Protein AF-A0A183H0C6-F1 (afdb_monomer)

Organism: NCBI:txid387005

pLDDT: mean 72.95, std 20.34, range [24.48, 97.0]

Nearest PDB structures (foldseek):
  8v07-assembly2_D  TM=7.190E-01  e=4.855E-09  Mus musculus
  8v07-assembly1_B  TM=7.019E-01  e=1.018E-08  Mus musculus
  8v07-assembly2_C  TM=7.102E-01  e=1.567E-08  Mus musculus
  8v07-assembly1_A  TM=6.970E-01  e=7.029E-09  Mus musculus
  8v08-assembly1_B  TM=6.037E-01  e=2.567E-08  Homo sapiens

Solvent-accessible surface area (backbone atoms only — not comparable to full-atom values): 20481 Å² total; per-residue (Å²): 134,84,80,76,84,74,85,56,87,45,76,49,79,48,77,41,77,60,44,65,44,47,45,52,58,66,68,74,50,82,88,48,52,81,85,20,45,69,32,39,53,51,51,51,53,49,50,46,34,23,73,74,66,34,27,38,41,36,69,44,61,54,79,77,55,71,38,43,38,44,37,45,55,61,52,52,40,36,74,68,75,34,33,68,83,72,94,67,88,80,78,70,92,75,50,93,96,63,77,59,68,68,58,56,53,50,54,47,62,71,68,33,64,53,29,42,39,38,36,25,23,36,60,43,76,91,72,89,73,88,72,54,63,53,26,40,34,41,40,38,27,39,39,76,90,51,42,78,61,28,51,55,55,52,54,60,51,53,71,52,36,57,52,62,67,13,47,48,49,66,35,35,39,32,51,66,53,63,88,88,53,52,71,65,59,54,58,66,53,60,57,78,52,26,36,40,32,28,76,37,31,29,37,44,40,68,57,52,49,33,58,66,62,71,70,61,97,64,87,73,57,67,52,75,50,80,37,72,93,46,58,78,94,70,36,56,67,38,51,51,54,45,32,52,52,47,22,59,63,51,64,46,69,72,83,45,83,55,51,70,55,46,67,75,73,43,79,81,65,81,23,85,35,42,36,47,65,68,56,46,46,46,28,45,72,69,66,63,70,44,60,46,44,87,60,82,82,65,73,86,51,45,37,82,75,89,68,93,60,83,75,74,63,75,75,57,62,56,52,57,58,56,55,63,65,60,72,76,66,80,88,78,92,78,92,80,88,80,87,84,80,89,81,134

Mean predicted aligned error: 13.68 Å

InterPro domains:
  IPR050874 Diverse function phospholipase D-related protein [PTHR10185] (92-251)

Structure (mmCIF, N/CA/C/O backbone):
data_AF-A0A183H0C6-F1
#
_entry.id   AF-A0A183H0C6-F1
#
loop_
_atom_site.group_PDB
_atom_site.id
_atom_site.type_symbol
_atom_site.label_atom_id
_atom_site.label_alt_id
_atom_site.label_comp_id
_atom_site.label_asym_id
_atom_site.label_entity_id
_atom_site.label_seq_id
_atom_site.pdbx_PDB_ins_code
_atom_site.Cartn_x
_atom_site.Cartn_y
_atom_site.Cartn_z
_atom_site.occupancy
_atom_site.B_iso_or_equiv
_atom_site.auth_seq_id
_atom_site.auth_comp_id
_atom_site.auth_asym_id
_atom_site.auth_atom_id
_atom_site.pdbx_PDB_model_num
ATOM 1 N N . MET A 1 1 ? -0.834 -15.248 -42.020 1.00 31.27 1 MET A N 1
ATOM 2 C CA . MET A 1 1 ? -0.118 -16.275 -41.239 1.00 31.27 1 MET A CA 1
ATOM 3 C C . MET A 1 1 ? -1.129 -16.959 -40.345 1.00 31.27 1 MET A C 1
ATOM 5 O O . MET A 1 1 ? -1.693 -16.312 -39.472 1.00 31.27 1 MET A O 1
ATOM 9 N N . GLU A 1 2 ? -1.433 -18.217 -40.646 1.00 26.39 2 GLU A N 1
ATOM 10 C CA . GLU A 1 2 ? -2.278 -19.072 -39.815 1.00 26.39 2 GLU A CA 1
ATOM 11 C C . GLU A 1 2 ? -1.562 -19.351 -38.491 1.00 26.39 2 GLU A C 1
ATOM 13 O O . GLU A 1 2 ? -0.427 -19.825 -38.475 1.00 26.39 2 GLU A O 1
ATOM 18 N N . PHE A 1 3 ? -2.211 -19.031 -37.373 1.00 34.78 3 PHE A N 1
ATOM 19 C CA . PHE A 1 3 ? -1.720 -19.406 -36.053 1.00 34.78 3 PHE A CA 1
ATOM 20 C C . PHE A 1 3 ? -1.917 -20.913 -35.882 1.00 34.78 3 PHE A C 1
ATOM 22 O O . PHE A 1 3 ? -3.020 -21.373 -35.589 1.00 34.78 3 PHE A O 1
ATOM 29 N N . THR A 1 4 ? -0.851 -21.692 -36.055 1.00 37.78 4 THR A N 1
ATOM 30 C CA . THR A 1 4 ? -0.833 -23.098 -35.644 1.00 37.78 4 THR A CA 1
ATOM 31 C C . THR A 1 4 ? -1.183 -23.177 -34.159 1.00 37.78 4 THR A C 1
ATOM 33 O O . THR A 1 4 ? -0.472 -22.617 -33.319 1.00 37.78 4 THR A O 1
ATOM 36 N N . ASN A 1 5 ? -2.281 -23.862 -33.832 1.00 44.00 5 ASN A N 1
ATOM 37 C CA . ASN A 1 5 ? -2.682 -24.179 -32.463 1.00 44.00 5 ASN A CA 1
ATOM 38 C C . ASN A 1 5 ? -1.620 -25.092 -31.821 1.00 44.00 5 ASN A C 1
ATOM 40 O O . ASN A 1 5 ? -1.756 -26.312 -31.810 1.00 44.00 5 ASN A O 1
ATOM 44 N N . LYS A 1 6 ? -0.540 -24.508 -31.285 1.00 56.44 6 LYS A N 1
ATOM 45 C CA . LYS A 1 6 ? 0.332 -25.197 -30.326 1.00 56.44 6 LYS A CA 1
ATOM 46 C C . LYS A 1 6 ? -0.533 -25.546 -29.109 1.00 56.44 6 LYS A C 1
ATOM 48 O O . LYS A 1 6 ? -1.160 -24.666 -28.515 1.00 56.44 6 LYS A O 1
ATOM 53 N N . GLU A 1 7 ? -0.589 -26.826 -28.756 1.00 53.50 7 GLU A N 1
ATOM 54 C CA . GLU A 1 7 ? -1.235 -27.308 -27.534 1.00 53.50 7 GLU A CA 1
ATOM 55 C C . GLU A 1 7 ? -0.428 -26.816 -26.320 1.00 53.50 7 GLU A C 1
ATOM 57 O O . GLU A 1 7 ? 0.663 -27.310 -26.031 1.00 53.50 7 GLU A O 1
ATOM 62 N N . PHE A 1 8 ? -0.940 -25.796 -25.631 1.00 62.16 8 PHE A N 1
ATOM 63 C CA . PHE A 1 8 ? -0.409 -25.360 -24.339 1.00 62.16 8 PHE A CA 1
ATOM 64 C C . PHE A 1 8 ? -1.195 -26.079 -23.244 1.00 62.16 8 PHE A C 1
ATOM 66 O O . PHE A 1 8 ? -2.422 -25.973 -23.212 1.00 62.16 8 PHE A O 1
ATOM 73 N N . LYS A 1 9 ? -0.502 -26.796 -22.354 1.00 64.94 9 LYS A N 1
ATOM 74 C CA . LYS A 1 9 ? -1.145 -27.561 -21.270 1.00 64.94 9 LYS A CA 1
ATOM 75 C C . LYS A 1 9 ? -1.597 -26.673 -20.110 1.00 64.94 9 LYS A C 1
ATOM 77 O O . LYS A 1 9 ? -2.585 -26.974 -19.453 1.00 64.94 9 LYS A O 1
ATOM 82 N N . GLU A 1 10 ? -0.899 -25.563 -19.884 1.00 83.25 10 GLU A N 1
ATOM 83 C CA . GLU A 1 10 ? -1.095 -24.675 -18.735 1.00 83.25 10 GLU A CA 1
ATOM 84 C C . GLU A 1 10 ? -0.980 -23.202 -19.156 1.00 83.25 10 GLU A C 1
ATOM 86 O O . GLU A 1 10 ? -0.439 -22.886 -20.221 1.00 83.25 10 GLU A O 1
ATOM 91 N N . ARG A 1 11 ? -1.509 -22.279 -18.340 1.00 84.81 11 ARG A N 1
ATOM 92 C CA . ARG A 1 11 ? -1.495 -20.836 -18.630 1.00 84.81 11 ARG A CA 1
ATOM 93 C C . ARG A 1 11 ? -1.253 -19.999 -17.379 1.00 84.81 11 ARG A C 1
ATOM 95 O O . ARG A 1 11 ? -1.940 -20.189 -16.381 1.00 84.81 11 ARG A O 1
ATOM 102 N N . ILE A 1 12 ? -0.400 -18.985 -17.505 1.00 84.25 12 ILE A N 1
ATOM 103 C CA . ILE A 1 12 ? -0.196 -17.924 -16.512 1.00 84.25 12 ILE A CA 1
ATOM 104 C C . ILE A 1 12 ? -0.641 -16.590 -17.126 1.00 84.25 12 ILE A C 1
ATOM 106 O O . ILE A 1 12 ? -0.296 -16.287 -18.268 1.00 84.25 12 ILE A O 1
ATOM 110 N N . ASN A 1 13 ? -1.431 -15.800 -16.391 1.00 82.31 13 ASN A N 1
ATOM 111 C CA . ASN A 1 13 ? -1.828 -14.454 -16.811 1.00 82.31 13 ASN A CA 1
ATOM 112 C C . ASN A 1 13 ? -1.313 -13.425 -15.802 1.00 82.31 13 ASN A C 1
ATOM 114 O O . ASN A 1 13 ? -1.572 -13.560 -14.609 1.00 82.31 13 ASN A O 1
ATOM 118 N N . PHE A 1 14 ? -0.661 -12.386 -16.302 1.00 79.94 14 PHE A N 1
ATOM 119 C CA . PHE A 1 14 ? -0.198 -11.230 -15.553 1.00 79.94 14 PHE A CA 1
ATOM 120 C C . PHE A 1 14 ? -1.020 -10.005 -15.933 1.00 79.94 14 PHE A C 1
ATOM 122 O O . PHE A 1 14 ? -1.326 -9.783 -17.107 1.00 79.94 14 PHE A O 1
ATOM 129 N N . ALA A 1 15 ? -1.341 -9.198 -14.931 1.00 76.56 15 ALA A N 1
ATOM 130 C CA . ALA A 1 15 ? -1.812 -7.837 -15.105 1.00 76.56 15 ALA A CA 1
ATOM 131 C C . ALA A 1 15 ? -0.926 -6.953 -14.232 1.00 76.56 15 ALA A C 1
ATOM 133 O O . ALA A 1 15 ? -0.883 -7.140 -13.017 1.00 76.56 15 ALA A O 1
ATOM 134 N N . ALA A 1 16 ? -0.194 -6.039 -14.853 1.00 76.44 16 ALA A N 1
ATOM 135 C CA . ALA A 1 16 ? 0.728 -5.149 -14.169 1.00 76.44 16 ALA A CA 1
ATOM 136 C C . ALA A 1 16 ? 0.550 -3.725 -14.695 1.00 76.44 16 ALA A C 1
ATOM 138 O O . ALA A 1 16 ? 0.165 -3.524 -15.842 1.00 76.44 16 ALA A O 1
ATOM 139 N N . TYR A 1 17 ? 0.834 -2.723 -13.861 1.00 73.12 17 TYR A N 1
ATOM 140 C CA . TYR A 1 17 ? 0.930 -1.344 -14.348 1.00 73.12 17 TYR A CA 1
ATOM 141 C C . TYR A 1 17 ? 2.072 -1.228 -15.370 1.00 73.12 17 TYR A C 1
ATOM 143 O O . TYR A 1 17 ? 1.898 -0.610 -16.415 1.00 73.12 17 TYR A O 1
ATOM 151 N N . LYS A 1 18 ? 3.199 -1.885 -15.074 1.00 78.12 18 LYS A N 1
ATOM 152 C CA . LYS A 1 18 ? 4.377 -2.056 -15.927 1.00 78.12 18 LYS A CA 1
ATOM 153 C C . LYS A 1 18 ? 5.192 -3.269 -15.474 1.00 78.12 18 LYS A C 1
ATOM 155 O O . LYS A 1 18 ? 5.081 -3.646 -14.303 1.00 78.12 18 LYS A O 1
ATOM 160 N N . THR A 1 19 ? 6.038 -3.830 -16.336 1.00 79.75 19 THR A N 1
ATOM 161 C CA . THR A 1 19 ? 7.073 -4.801 -15.932 1.00 79.75 19 THR A CA 1
ATOM 162 C C . THR A 1 19 ? 8.477 -4.357 -16.328 1.00 79.75 19 THR A C 1
ATOM 164 O O . THR A 1 19 ? 8.686 -3.792 -17.398 1.00 79.75 19 THR A O 1
ATOM 167 N N . SER A 1 20 ? 9.418 -4.573 -15.405 1.00 78.44 20 SER A N 1
ATOM 168 C CA . SER A 1 20 ? 10.859 -4.393 -15.601 1.00 78.44 20 SER A CA 1
ATOM 169 C C . SER A 1 20 ? 11.630 -5.251 -14.588 1.00 78.44 20 SER A C 1
ATOM 171 O O . SER A 1 20 ? 12.244 -4.761 -13.641 1.00 78.44 20 SER A O 1
ATOM 173 N N . LEU A 1 21 ? 11.543 -6.562 -14.761 1.00 81.38 21 LEU A N 1
ATOM 174 C CA . LEU A 1 21 ? 12.213 -7.595 -13.982 1.00 81.38 21 LEU A CA 1
ATOM 175 C C . LEU A 1 21 ? 13.736 -7.559 -14.144 1.00 81.38 21 LEU A C 1
ATOM 177 O O . LEU A 1 21 ? 14.458 -7.945 -13.228 1.00 81.38 21 LEU A O 1
ATOM 181 N N . ARG A 1 22 ? 14.235 -7.104 -15.296 1.00 77.75 22 ARG A N 1
ATOM 182 C CA . ARG A 1 22 ? 15.670 -7.063 -15.590 1.00 77.75 22 ARG A CA 1
ATOM 183 C C . ARG A 1 22 ? 16.204 -5.640 -15.489 1.00 77.75 22 ARG A C 1
ATOM 185 O O . ARG A 1 22 ? 15.664 -4.723 -16.101 1.00 77.75 22 ARG A O 1
ATOM 192 N N . GLY A 1 23 ? 17.286 -5.463 -14.729 1.00 68.56 23 GLY A N 1
ATOM 193 C CA . GLY A 1 23 ? 17.903 -4.151 -14.514 1.00 68.56 23 GLY A CA 1
ATOM 194 C C . GLY A 1 23 ? 18.521 -3.554 -15.780 1.00 68.56 23 GLY A C 1
ATOM 195 O O . GLY A 1 23 ? 18.596 -2.335 -15.897 1.00 68.56 23 GLY A O 1
ATOM 196 N N . GLU A 1 24 ? 18.902 -4.387 -16.753 1.00 72.56 24 GLU A N 1
ATOM 197 C CA . GLU A 1 24 ? 19.544 -3.953 -18.002 1.00 72.56 24 GLU A CA 1
ATOM 198 C C . GLU A 1 24 ? 18.685 -2.962 -18.808 1.00 72.56 24 GLU A C 1
ATOM 200 O O . GLU A 1 24 ? 19.208 -2.001 -19.369 1.00 72.56 24 GLU A O 1
ATOM 205 N N . HIS A 1 25 ? 17.358 -3.130 -18.805 1.00 70.62 25 HIS A N 1
ATOM 206 C CA . HIS A 1 25 ? 16.442 -2.279 -19.573 1.00 70.62 25 HIS A CA 1
ATOM 207 C C . HIS A 1 25 ? 16.260 -0.883 -18.970 1.00 70.62 25 HIS A C 1
ATOM 209 O O . HIS A 1 25 ? 15.887 0.057 -19.671 1.00 70.62 25 HIS A O 1
ATOM 215 N N . VAL A 1 26 ? 16.508 -0.763 -17.666 1.00 67.75 26 VAL A N 1
ATOM 216 C CA . VAL A 1 26 ? 16.259 0.447 -16.879 1.00 67.75 26 VAL A CA 1
ATOM 217 C C . VAL A 1 26 ? 17.558 1.191 -16.565 1.00 67.75 26 VAL A C 1
ATOM 219 O O . VAL A 1 26 ? 17.564 2.419 -16.544 1.00 67.75 26 VAL A O 1
ATOM 222 N N . LEU A 1 27 ? 18.664 0.467 -16.368 1.00 68.12 27 LEU A N 1
ATOM 223 C CA . LEU A 1 27 ? 19.948 1.013 -15.913 1.00 68.12 27 LEU A CA 1
ATOM 224 C C . LEU A 1 27 ? 21.013 1.091 -17.015 1.00 68.12 27 LEU A C 1
ATOM 226 O O . LEU A 1 27 ? 21.975 1.835 -16.863 1.00 68.12 27 LEU A O 1
ATOM 230 N N . GLY A 1 28 ? 20.846 0.368 -18.128 1.00 60.66 28 GLY A N 1
ATOM 231 C CA . GLY A 1 28 ? 21.711 0.491 -19.306 1.00 60.66 28 GLY A CA 1
ATOM 232 C C . GLY A 1 28 ? 23.151 -0.022 -19.157 1.00 60.66 28 GLY A C 1
ATOM 233 O O . GLY A 1 28 ? 23.960 0.289 -20.026 1.00 60.66 28 GLY A O 1
ATOM 234 N N . ASP A 1 29 ? 23.478 -0.787 -18.108 1.00 57.03 29 ASP A N 1
ATOM 235 C CA . ASP A 1 29 ? 24.819 -1.355 -17.892 1.00 57.03 29 ASP A CA 1
ATOM 236 C C . ASP A 1 29 ? 24.782 -2.759 -17.240 1.00 57.03 29 ASP A C 1
ATOM 238 O O . ASP A 1 29 ? 23.927 -3.062 -16.400 1.00 57.03 29 ASP A O 1
ATOM 242 N N . ASP A 1 30 ? 25.748 -3.602 -17.620 1.00 49.53 30 ASP A N 1
ATOM 243 C CA . ASP A 1 30 ? 25.972 -4.991 -17.191 1.00 49.53 30 ASP A CA 1
ATOM 244 C C . ASP A 1 30 ? 26.507 -5.096 -15.745 1.00 49.53 30 ASP A C 1
ATOM 246 O O . ASP A 1 30 ? 26.380 -6.145 -15.106 1.00 49.53 30 ASP A O 1
ATOM 250 N N . TYR A 1 31 ? 27.064 -4.013 -15.182 1.00 46.81 31 TYR A N 1
ATOM 251 C CA . TYR A 1 31 ? 27.637 -3.997 -13.823 1.00 46.81 31 TYR A CA 1
ATOM 252 C C . TYR A 1 31 ? 26.589 -4.207 -12.707 1.00 46.81 31 TYR A C 1
ATOM 254 O O . TYR A 1 31 ? 26.924 -4.543 -11.571 1.00 46.81 31 TYR A O 1
ATOM 262 N N . CYS A 1 32 ? 25.298 -4.043 -13.019 1.00 52.38 32 CYS A N 1
ATOM 263 C CA . CYS A 1 32 ? 24.208 -3.982 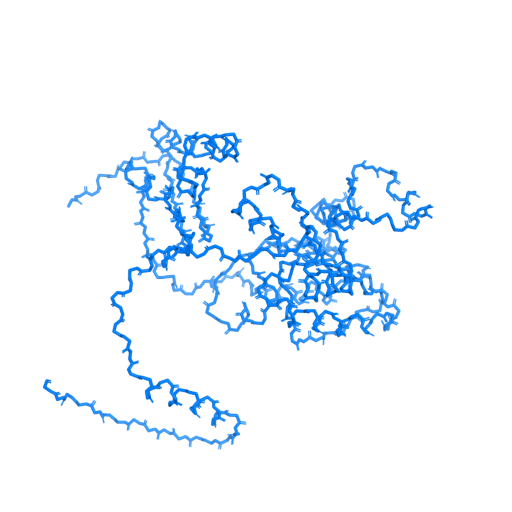-12.040 1.00 52.38 32 CYS A CA 1
ATOM 264 C C . CYS A 1 32 ? 23.413 -5.290 -11.859 1.00 52.38 32 CYS A C 1
ATOM 266 O O . CYS A 1 32 ? 22.352 -5.275 -11.223 1.00 52.38 32 CYS A O 1
ATOM 268 N N . ARG A 1 33 ? 23.913 -6.437 -12.351 1.00 53.47 33 ARG A N 1
ATOM 269 C CA . ARG A 1 33 ? 23.253 -7.750 -12.163 1.00 53.47 33 ARG A CA 1
ATOM 270 C C . ARG A 1 33 ? 22.923 -8.052 -10.696 1.00 53.47 33 ARG A C 1
ATOM 272 O O . ARG A 1 33 ? 21.903 -8.676 -10.431 1.00 53.47 33 ARG A O 1
ATOM 279 N N . MET A 1 34 ? 23.707 -7.541 -9.742 1.00 60.31 34 MET A N 1
ATOM 280 C CA . MET A 1 34 ? 23.479 -7.778 -8.310 1.00 60.31 34 MET A CA 1
ATOM 281 C C . MET A 1 34 ? 22.136 -7.224 -7.796 1.00 60.31 34 MET A C 1
ATOM 283 O O . MET A 1 34 ? 21.495 -7.863 -6.969 1.00 60.31 34 MET A O 1
ATOM 287 N N . TYR A 1 35 ? 21.669 -6.077 -8.307 1.00 65.12 35 TYR A N 1
ATOM 288 C CA . TYR A 1 35 ? 20.430 -5.434 -7.832 1.00 65.12 35 TYR A CA 1
ATOM 289 C C . TYR A 1 35 ? 19.157 -5.985 -8.481 1.00 65.12 35 TYR A C 1
ATOM 291 O O . TYR A 1 35 ? 18.059 -5.755 -7.982 1.00 65.12 35 TYR A O 1
ATOM 299 N N . SER A 1 36 ? 19.294 -6.718 -9.588 1.00 72.69 36 SER A N 1
ATOM 300 C CA . SER A 1 36 ? 18.171 -7.307 -10.326 1.00 72.69 36 SER A CA 1
ATOM 301 C C . SER A 1 36 ? 18.250 -8.831 -10.420 1.00 72.69 36 SER A C 1
ATOM 303 O O . SER A 1 36 ? 17.523 -9.428 -11.208 1.00 72.69 36 SER A O 1
ATOM 305 N N . ASP A 1 37 ? 19.087 -9.482 -9.606 1.00 79.31 37 ASP A N 1
ATOM 306 C CA . ASP A 1 37 ? 19.290 -10.937 -9.631 1.00 79.31 37 ASP A CA 1
ATOM 307 C C . ASP A 1 37 ? 17.975 -11.702 -9.407 1.00 79.31 37 ASP A C 1
ATOM 309 O O . ASP A 1 37 ? 17.614 -12.583 -10.185 1.00 79.31 37 ASP A O 1
ATOM 313 N N . TYR A 1 38 ? 17.182 -11.304 -8.406 1.00 83.25 38 TYR A N 1
ATOM 314 C CA . TYR A 1 38 ? 15.870 -11.913 -8.162 1.00 83.25 38 TYR A CA 1
ATOM 315 C C . TYR A 1 38 ? 14.884 -11.680 -9.309 1.00 83.25 38 TYR A C 1
ATOM 317 O O . TYR A 1 38 ? 14.171 -12.603 -9.700 1.00 83.25 38 TYR A O 1
ATOM 325 N N . GLY A 1 39 ? 14.854 -10.471 -9.871 1.00 84.12 39 GLY A N 1
ATOM 326 C CA . GLY A 1 39 ? 14.004 -10.168 -11.021 1.00 84.12 39 GLY A CA 1
ATOM 327 C C . GLY A 1 39 ? 14.416 -10.966 -12.263 1.00 84.12 39 GLY A C 1
ATOM 328 O O . GLY A 1 39 ? 13.563 -11.554 -12.926 1.00 84.12 39 GLY A O 1
ATOM 329 N N . SER A 1 40 ? 15.720 -11.110 -12.502 1.00 83.19 40 SER A N 1
ATOM 330 C CA . SER A 1 40 ? 16.291 -11.921 -13.585 1.00 83.19 40 SER A CA 1
ATOM 331 C C . SER A 1 40 ? 15.943 -13.402 -13.417 1.00 83.19 40 SER A C 1
ATOM 333 O O . SER A 1 40 ? 15.461 -14.027 -14.355 1.00 83.19 40 SER A O 1
ATOM 335 N N . LYS A 1 41 ? 16.045 -13.948 -12.198 1.00 87.56 41 LYS A N 1
ATOM 336 C CA . LYS A 1 41 ? 15.602 -15.318 -11.883 1.00 87.56 41 LYS A CA 1
ATOM 337 C C . LYS A 1 41 ? 14.117 -15.536 -12.173 1.00 87.56 41 LYS A C 1
ATOM 339 O O . LYS A 1 41 ? 13.744 -16.588 -12.690 1.00 87.56 41 LYS A O 1
ATOM 344 N N . ILE A 1 42 ? 13.262 -14.559 -11.856 1.00 88.88 42 ILE A N 1
ATOM 345 C CA . ILE A 1 42 ? 11.828 -14.623 -12.180 1.00 88.88 42 ILE A CA 1
ATOM 346 C C . ILE A 1 42 ? 11.631 -14.608 -13.698 1.00 88.88 42 ILE A C 1
ATOM 348 O O . ILE A 1 42 ? 10.891 -15.441 -14.222 1.00 88.88 42 ILE A O 1
ATOM 352 N N . HIS A 1 43 ? 12.302 -13.695 -14.402 1.00 86.75 43 HIS A N 1
ATOM 353 C CA . HIS A 1 43 ? 12.247 -13.604 -15.859 1.00 86.75 43 HIS A CA 1
ATOM 354 C C . HIS A 1 43 ? 12.650 -14.932 -16.520 1.00 86.75 43 HIS A C 1
ATOM 356 O O . HIS A 1 43 ? 11.903 -15.467 -17.340 1.00 86.75 43 HIS A O 1
ATOM 362 N N . ASP A 1 44 ? 13.779 -15.510 -16.116 1.00 87.12 44 ASP A N 1
ATOM 363 C CA . ASP A 1 44 ? 14.306 -16.745 -16.697 1.00 87.12 44 ASP A CA 1
ATOM 364 C C . ASP A 1 44 ? 13.408 -17.944 -16.390 1.00 87.12 44 ASP A C 1
ATOM 366 O O . ASP A 1 44 ? 13.155 -18.776 -17.262 1.00 87.12 44 ASP A O 1
ATOM 370 N N . ALA A 1 45 ? 12.831 -18.006 -15.187 1.00 89.88 45 ALA A N 1
ATOM 371 C CA . ALA A 1 45 ? 11.861 -19.036 -14.830 1.00 89.88 45 ALA A CA 1
ATOM 372 C C . ALA A 1 45 ? 10.581 -18.963 -15.683 1.00 89.88 45 ALA A C 1
ATOM 374 O O . ALA A 1 45 ? 10.001 -20.006 -16.017 1.00 89.88 45 ALA A O 1
ATOM 375 N N . LEU A 1 46 ? 10.138 -17.751 -16.040 1.00 88.44 46 LEU A N 1
ATOM 376 C CA . LEU A 1 46 ? 9.014 -17.528 -16.951 1.00 88.44 46 LEU A CA 1
ATOM 377 C C . LEU A 1 46 ? 9.379 -17.920 -18.382 1.00 88.44 46 LEU A C 1
ATOM 379 O O . LEU A 1 46 ? 8.617 -18.642 -19.026 1.00 88.44 46 LEU A O 1
ATOM 383 N N . LEU A 1 47 ? 10.563 -17.538 -18.855 1.00 86.12 47 LEU A N 1
ATOM 384 C CA . LEU A 1 47 ? 11.046 -17.930 -20.174 1.00 86.12 47 LEU A CA 1
ATOM 385 C C . LEU A 1 47 ? 11.136 -19.461 -20.303 1.00 86.12 47 LEU A C 1
ATOM 387 O O . LEU A 1 47 ? 10.611 -20.040 -21.255 1.00 86.12 47 LEU A O 1
ATOM 391 N N . ASP A 1 48 ? 11.694 -20.134 -19.297 1.00 88.56 48 ASP A N 1
ATOM 392 C CA . ASP A 1 48 ? 11.761 -21.594 -19.220 1.00 88.56 48 ASP A CA 1
ATOM 393 C C . ASP A 1 48 ? 10.369 -22.241 -19.143 1.00 88.56 48 ASP A C 1
ATOM 395 O O . ASP A 1 48 ? 10.136 -23.306 -19.725 1.00 88.56 48 ASP A O 1
ATOM 399 N N . ALA A 1 49 ? 9.411 -21.611 -18.454 1.00 88.06 49 ALA A N 1
ATOM 400 C CA . ALA A 1 49 ? 8.020 -22.065 -18.451 1.00 88.06 49 ALA A CA 1
ATOM 401 C C . ALA A 1 49 ? 7.408 -22.031 -19.860 1.00 88.06 49 ALA A C 1
ATOM 403 O O . ALA A 1 49 ? 6.783 -23.008 -20.283 1.00 88.06 49 ALA A O 1
ATOM 404 N N . GLY A 1 50 ? 7.615 -20.932 -20.588 1.00 83.56 50 GLY A N 1
ATOM 405 C CA . GLY A 1 50 ? 7.119 -20.753 -21.950 1.00 83.56 50 GLY A CA 1
ATOM 406 C C . GLY A 1 50 ? 7.752 -21.730 -22.937 1.00 83.56 50 GLY A C 1
ATOM 407 O O . GLY A 1 50 ? 7.046 -22.498 -23.594 1.00 83.56 50 GLY A O 1
ATOM 408 N N . LEU A 1 51 ? 9.085 -21.747 -22.990 1.00 84.25 51 LEU A N 1
ATOM 409 C CA . LEU A 1 51 ? 9.850 -22.472 -24.004 1.00 84.25 51 LEU A CA 1
ATOM 410 C C . LEU A 1 51 ? 9.937 -23.978 -23.736 1.00 84.25 51 LEU A C 1
ATOM 412 O O . LEU A 1 51 ? 9.736 -24.777 -24.651 1.00 84.25 51 LEU A O 1
ATOM 416 N N . LYS A 1 52 ? 10.226 -24.387 -22.492 1.00 87.56 52 LYS A N 1
ATOM 417 C CA . LYS A 1 52 ? 10.482 -25.802 -22.158 1.00 87.56 52 LYS A CA 1
ATOM 418 C C . LYS A 1 52 ? 9.214 -26.520 -21.712 1.00 87.56 52 LYS A C 1
ATOM 420 O O . LYS A 1 52 ? 8.954 -27.644 -22.135 1.00 87.56 52 LYS A O 1
ATOM 425 N N . ARG A 1 53 ? 8.410 -25.871 -20.864 1.00 85.75 53 ARG A N 1
ATOM 426 C CA . ARG A 1 53 ? 7.205 -26.477 -20.263 1.00 85.75 53 ARG A CA 1
ATOM 427 C C . ARG A 1 53 ? 5.926 -26.234 -21.065 1.00 85.75 53 ARG A C 1
ATOM 429 O O . ARG A 1 53 ? 4.890 -26.796 -20.720 1.00 85.75 53 ARG A O 1
ATOM 436 N N . LYS A 1 54 ? 5.991 -25.453 -22.153 1.00 84.25 54 LYS A N 1
ATOM 437 C CA . LYS A 1 54 ? 4.838 -25.100 -23.001 1.00 84.25 54 LYS A CA 1
ATOM 438 C C . LYS A 1 54 ? 3.695 -24.480 -22.185 1.00 84.25 54 LYS A C 1
ATOM 440 O O . LYS A 1 54 ? 2.519 -24.783 -22.408 1.00 84.25 54 LYS A O 1
ATOM 445 N N . VAL A 1 55 ? 4.041 -23.621 -21.227 1.00 85.75 55 VAL A N 1
ATOM 446 C CA . VAL A 1 55 ? 3.082 -22.814 -20.466 1.00 85.75 55 VAL A CA 1
ATOM 447 C C . VAL A 1 55 ? 2.776 -21.554 -21.265 1.00 85.75 55 VAL A C 1
ATOM 449 O O . VAL A 1 55 ? 3.676 -20.816 -21.651 1.00 85.75 55 VAL A O 1
ATOM 452 N N . ARG A 1 56 ? 1.498 -21.272 -21.516 1.00 82.62 56 ARG A N 1
ATOM 453 C CA . ARG A 1 56 ? 1.100 -20.035 -22.190 1.00 82.62 56 ARG A CA 1
ATOM 454 C C . ARG A 1 56 ? 1.203 -18.872 -21.213 1.00 82.62 56 ARG A C 1
ATOM 456 O O . ARG A 1 56 ? 0.427 -18.817 -20.259 1.00 82.62 56 ARG A O 1
ATOM 463 N N . ILE A 1 57 ? 2.079 -17.915 -21.480 1.00 82.31 57 ILE A N 1
ATOM 464 C CA . ILE A 1 57 ? 2.168 -16.689 -20.684 1.00 82.31 57 ILE A CA 1
ATOM 465 C C . ILE A 1 57 ? 1.352 -15.603 -21.386 1.00 82.31 57 ILE A C 1
ATOM 467 O O . ILE A 1 57 ? 1.339 -15.505 -22.612 1.00 82.31 57 ILE A O 1
ATOM 471 N N . ARG A 1 58 ? 0.588 -14.822 -20.622 1.00 80.50 58 ARG A N 1
ATOM 472 C CA . ARG A 1 58 ? -0.134 -13.642 -21.111 1.00 80.50 58 ARG A CA 1
ATOM 473 C C . ARG A 1 58 ? 0.117 -12.490 -20.167 1.00 80.50 58 ARG A 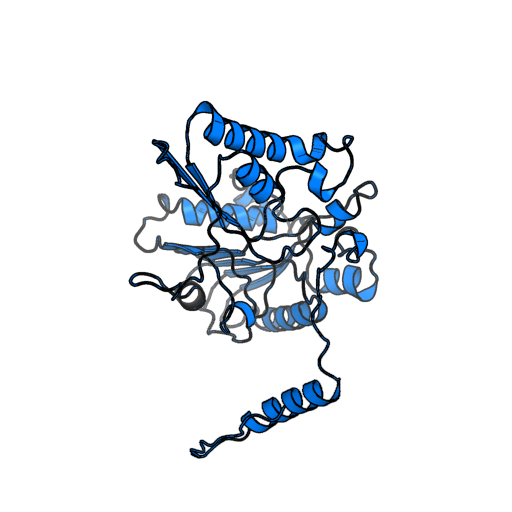C 1
ATOM 475 O O . ARG A 1 58 ? -0.017 -12.671 -18.964 1.00 80.50 58 ARG A O 1
ATOM 482 N N . MET A 1 59 ? 0.426 -11.322 -20.706 1.00 81.12 59 MET A N 1
ATOM 483 C CA . MET A 1 59 ? 0.678 -10.120 -19.919 1.00 81.12 59 MET A CA 1
ATOM 484 C C . MET A 1 59 ? -0.223 -9.000 -20.428 1.00 81.12 59 MET A C 1
ATOM 486 O O . MET A 1 59 ? -0.437 -8.865 -21.634 1.00 81.12 59 MET A O 1
ATOM 490 N N . ILE A 1 60 ? -0.805 -8.255 -19.495 1.00 79.06 60 ILE A N 1
ATOM 491 C CA . ILE A 1 60 ? -1.560 -7.032 -19.747 1.00 79.06 60 ILE A CA 1
ATOM 492 C C . ILE A 1 60 ? -0.853 -5.927 -18.977 1.00 79.06 60 ILE A C 1
ATOM 494 O O . ILE A 1 60 ? -0.707 -6.022 -17.758 1.00 79.06 60 ILE A O 1
ATOM 498 N N . GLU A 1 61 ? -0.426 -4.905 -19.706 1.00 80.62 61 GLU A N 1
ATOM 499 C CA . GLU A 1 61 ? 0.377 -3.798 -19.196 1.00 80.62 61 GLU A CA 1
ATOM 500 C C . GLU A 1 61 ? -0.157 -2.474 -19.737 1.00 80.62 61 GLU A C 1
ATOM 502 O O . GLU A 1 61 ? -0.851 -2.454 -20.763 1.00 80.62 61 GLU A O 1
ATOM 507 N N . ASN A 1 62 ? 0.145 -1.365 -19.058 1.00 75.94 62 ASN A N 1
ATOM 508 C CA . ASN A 1 62 ? -0.267 -0.060 -19.557 1.00 75.94 62 ASN A CA 1
ATOM 509 C C . ASN A 1 62 ? 0.509 0.326 -20.814 1.00 75.94 62 ASN A C 1
ATOM 511 O O . ASN A 1 62 ? 1.717 0.126 -20.913 1.00 75.94 62 ASN A O 1
ATOM 515 N N . TYR A 1 63 ? -0.205 0.936 -21.757 1.00 71.94 63 TYR A N 1
ATOM 516 C CA . TYR A 1 63 ? 0.366 1.505 -22.968 1.00 71.94 63 TYR A CA 1
ATOM 517 C C . TYR A 1 63 ? -0.204 2.915 -23.202 1.00 71.94 63 TYR A C 1
ATOM 519 O O . TYR A 1 63 ? -1.423 3.085 -23.096 1.00 71.94 63 TYR A O 1
ATOM 527 N N . PRO A 1 64 ? 0.627 3.911 -23.559 1.00 75.38 64 PRO A N 1
ATOM 528 C CA . PRO A 1 64 ? 2.082 3.820 -23.738 1.00 75.38 64 PRO A CA 1
ATOM 529 C C . PRO A 1 64 ? 2.845 3.596 -22.412 1.00 75.38 64 PRO A C 1
ATOM 531 O O . PRO A 1 64 ? 2.297 3.896 -21.349 1.00 75.38 64 PRO A O 1
ATOM 534 N N . PRO A 1 65 ? 4.083 3.059 -22.461 1.00 75.06 65 PRO A N 1
ATOM 535 C CA . PRO A 1 65 ? 4.962 2.982 -21.292 1.00 75.06 65 PRO A CA 1
ATOM 536 C C . PRO A 1 65 ? 5.232 4.376 -20.711 1.00 75.06 65 PRO A C 1
ATOM 538 O O . PRO A 1 65 ? 5.239 5.370 -21.444 1.00 75.06 65 PRO A O 1
ATOM 541 N N . LYS A 1 66 ? 5.449 4.454 -19.394 1.00 76.25 66 LYS A N 1
ATOM 542 C CA . LYS A 1 66 ? 5.666 5.725 -18.689 1.00 76.25 66 LYS A CA 1
ATOM 543 C C . LYS A 1 66 ? 7.148 6.088 -18.642 1.00 76.25 66 LYS A C 1
ATOM 545 O O . LYS A 1 66 ? 7.516 7.214 -18.974 1.00 76.25 66 LYS A O 1
ATOM 550 N N . ASP A 1 67 ? 7.980 5.141 -18.230 1.00 77.88 67 ASP A N 1
ATOM 551 C CA . ASP A 1 67 ? 9.429 5.284 -18.119 1.00 77.88 67 ASP A CA 1
ATOM 552 C C . ASP A 1 67 ? 10.146 4.449 -19.195 1.00 77.88 67 ASP A C 1
ATOM 554 O O . ASP A 1 67 ? 9.584 3.516 -19.780 1.00 77.88 67 ASP A O 1
ATOM 558 N N . LYS A 1 68 ? 11.400 4.801 -19.490 1.00 78.06 68 LYS A N 1
ATOM 559 C CA . LYS A 1 68 ? 12.248 4.022 -20.397 1.00 78.06 68 LYS A CA 1
ATOM 560 C C . LYS A 1 68 ? 12.465 2.617 -19.817 1.00 78.06 68 LYS A C 1
ATOM 562 O O . LYS A 1 68 ? 12.816 2.481 -18.650 1.00 78.06 68 LYS A O 1
ATOM 567 N N . GLY A 1 69 ? 12.275 1.589 -20.645 1.00 77.06 69 GLY A N 1
ATOM 568 C CA . GLY A 1 69 ? 12.412 0.183 -20.244 1.00 77.06 69 GLY A CA 1
ATOM 569 C C . GLY A 1 69 ? 11.132 -0.448 -19.685 1.00 77.06 69 GLY A C 1
ATOM 570 O O . GLY A 1 69 ? 11.082 -1.669 -19.537 1.00 77.06 69 GLY A O 1
ATOM 571 N N . ASP A 1 70 ? 10.078 0.337 -19.433 1.00 83.25 70 ASP A N 1
ATOM 572 C CA . ASP A 1 70 ? 8.773 -0.208 -19.053 1.00 83.25 70 ASP A CA 1
ATOM 573 C C . ASP A 1 70 ? 8.238 -1.149 -20.148 1.00 83.25 70 ASP A C 1
ATOM 575 O O . ASP A 1 70 ? 8.218 -0.806 -21.334 1.00 83.25 70 ASP A O 1
ATOM 579 N N . ASN A 1 71 ? 7.734 -2.310 -19.725 1.00 86.25 71 ASN A N 1
ATOM 580 C CA . ASN A 1 71 ? 7.136 -3.361 -20.557 1.00 86.25 71 ASN A CA 1
ATOM 581 C C . ASN A 1 71 ? 8.124 -4.090 -21.487 1.00 86.25 71 ASN A C 1
ATOM 583 O O . ASN A 1 71 ? 7.699 -4.904 -22.313 1.00 86.25 71 ASN A O 1
ATOM 587 N N . GLU A 1 72 ? 9.434 -3.844 -21.369 1.00 83.88 72 GLU A N 1
ATOM 588 C CA . GLU A 1 72 ? 10.430 -4.496 -22.228 1.00 83.88 72 GLU A CA 1
ATOM 589 C C . GLU A 1 72 ? 10.426 -6.022 -22.025 1.00 83.88 72 GLU A C 1
ATOM 591 O O . GLU A 1 72 ? 10.571 -6.770 -22.988 1.00 83.88 72 GLU A O 1
ATOM 596 N N . ASP A 1 73 ? 10.143 -6.521 -20.815 1.00 81.62 73 ASP A N 1
ATOM 597 C CA . ASP A 1 73 ? 9.992 -7.966 -20.577 1.00 81.62 73 ASP A CA 1
ATOM 598 C C . ASP A 1 73 ? 8.797 -8.554 -21.337 1.00 81.62 73 ASP A C 1
ATOM 600 O O . ASP A 1 73 ? 8.935 -9.578 -22.007 1.00 81.62 73 ASP A O 1
ATOM 604 N N . GLY A 1 74 ? 7.638 -7.887 -21.300 1.00 80.56 74 GLY A N 1
ATOM 605 C CA . GLY A 1 74 ? 6.459 -8.287 -22.072 1.00 80.56 74 GLY A CA 1
ATOM 606 C C . GLY A 1 74 ? 6.744 -8.337 -23.576 1.00 80.56 74 GLY A C 1
ATOM 607 O O . GLY A 1 74 ? 6.340 -9.281 -24.264 1.00 80.56 74 GLY A O 1
ATOM 608 N N . ILE A 1 75 ? 7.511 -7.364 -24.080 1.00 79.69 75 ILE A N 1
ATOM 609 C CA . ILE A 1 75 ? 7.989 -7.318 -25.468 1.00 79.69 75 ILE A CA 1
ATOM 610 C C . ILE A 1 75 ? 8.948 -8.486 -25.760 1.00 79.69 75 ILE A C 1
ATOM 612 O O . ILE A 1 75 ? 8.811 -9.150 -26.791 1.00 79.69 75 ILE A O 1
ATOM 616 N N . ASN A 1 76 ? 9.892 -8.779 -24.865 1.00 78.75 76 ASN A N 1
ATOM 617 C CA . ASN A 1 76 ? 10.870 -9.858 -25.030 1.00 78.75 76 ASN A CA 1
ATOM 618 C C . ASN A 1 76 ? 10.221 -11.247 -25.018 1.00 78.75 76 ASN A C 1
ATOM 620 O O . ASN A 1 76 ? 10.533 -12.094 -25.861 1.00 78.75 76 ASN A O 1
ATOM 624 N N . PHE A 1 77 ? 9.241 -11.473 -24.146 1.00 79.50 77 PHE A N 1
ATOM 625 C CA . PHE A 1 77 ? 8.460 -12.706 -24.160 1.00 79.50 77 PHE A CA 1
ATOM 626 C C . PHE A 1 77 ? 7.601 -12.849 -25.428 1.00 79.50 77 PHE A C 1
ATOM 628 O O . PHE A 1 77 ? 7.416 -13.961 -25.927 1.00 79.50 77 PHE A O 1
ATOM 635 N N . ALA A 1 78 ? 7.086 -11.746 -25.983 1.00 75.50 78 ALA A N 1
ATOM 636 C CA . ALA A 1 78 ? 6.339 -11.776 -27.242 1.00 75.50 78 ALA A CA 1
ATOM 637 C C . ALA A 1 78 ? 7.234 -12.125 -28.444 1.00 75.50 78 ALA A C 1
ATOM 639 O O . ALA A 1 78 ? 6.828 -12.912 -29.300 1.00 75.50 78 ALA A O 1
ATOM 640 N N . LYS A 1 79 ? 8.468 -11.599 -28.486 1.00 73.38 79 LYS A N 1
ATOM 641 C CA . LYS A 1 79 ? 9.459 -11.894 -29.541 1.00 73.38 79 LYS A CA 1
ATOM 642 C C . LYS A 1 79 ? 9.882 -13.369 -29.577 1.00 73.38 79 LYS A C 1
ATOM 644 O O . LYS A 1 79 ? 10.226 -13.872 -30.640 1.00 73.38 79 LYS A O 1
ATOM 649 N N . THR A 1 80 ? 9.834 -14.076 -28.448 1.00 66.69 80 THR A N 1
ATOM 650 C CA . THR A 1 80 ? 10.261 -15.486 -28.323 1.00 66.69 80 THR A CA 1
ATOM 651 C C . THR A 1 80 ? 9.147 -16.509 -28.620 1.00 66.69 80 THR A C 1
ATOM 653 O O . THR A 1 80 ? 9.239 -17.659 -28.197 1.00 66.69 80 THR A O 1
ATOM 656 N N . GLU A 1 81 ? 8.068 -16.108 -29.313 1.00 57.25 81 GLU A N 1
ATOM 657 C CA . GLU A 1 81 ? 6.843 -16.902 -29.577 1.00 57.25 81 GLU A CA 1
ATOM 658 C C . GLU A 1 81 ? 6.144 -17.481 -28.324 1.00 57.25 81 GLU A C 1
ATOM 660 O O . GLU A 1 81 ? 5.219 -18.293 -28.429 1.00 57.25 81 GLU A O 1
ATOM 665 N N . SER A 1 82 ? 6.550 -17.063 -27.123 1.00 51.72 82 SER A N 1
ATOM 666 C CA . SER A 1 82 ? 6.000 -17.554 -25.852 1.00 51.72 82 SER A CA 1
ATOM 667 C C . SER A 1 82 ? 4.759 -16.778 -25.401 1.00 51.72 82 SER A C 1
ATOM 669 O O . SER A 1 82 ? 4.044 -17.220 -24.496 1.00 51.72 82 SER A O 1
ATOM 671 N N . LEU A 1 83 ? 4.471 -15.640 -26.046 1.00 47.19 83 LEU A N 1
ATOM 672 C CA . LEU A 1 83 ? 3.388 -14.736 -25.674 1.00 47.19 83 LEU A CA 1
ATOM 673 C C . LEU A 1 83 ? 2.457 -14.417 -26.848 1.00 47.19 83 LEU A C 1
ATOM 675 O O . LEU A 1 83 ? 2.887 -14.114 -27.956 1.00 47.19 83 LEU A O 1
ATOM 679 N N . SER A 1 84 ? 1.152 -14.404 -26.571 1.00 44.84 84 SER A N 1
ATOM 680 C CA . SER A 1 84 ? 0.151 -13.784 -27.442 1.00 44.84 84 SER A CA 1
ATOM 681 C C . SER A 1 84 ? -0.201 -12.406 -26.881 1.00 44.84 84 SER A C 1
ATOM 683 O O . SER A 1 84 ? -0.928 -12.330 -25.885 1.00 44.84 84 SER A O 1
ATOM 685 N N . THR A 1 85 ? 0.286 -11.330 -27.496 1.00 42.44 85 THR A N 1
ATOM 686 C CA . THR A 1 85 ? -0.076 -9.958 -27.113 1.00 42.44 85 THR A CA 1
ATOM 687 C C . THR A 1 85 ? -1.448 -9.624 -27.691 1.00 42.44 85 THR A C 1
ATOM 689 O O . THR A 1 85 ? -1.647 -9.657 -28.903 1.00 42.44 85 THR A O 1
ATOM 692 N N . ALA A 1 8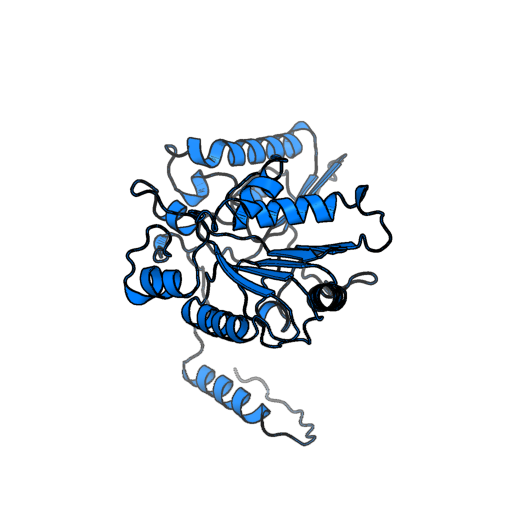6 ? -2.425 -9.325 -26.837 1.00 40.97 86 ALA A N 1
ATOM 693 C CA . ALA A 1 86 ? -3.752 -8.896 -27.268 1.00 40.97 86 ALA A CA 1
ATOM 694 C C . ALA A 1 86 ? -4.134 -7.616 -26.527 1.00 40.97 86 ALA A C 1
ATOM 696 O O . ALA A 1 86 ? -4.492 -7.651 -25.351 1.00 40.97 86 ALA A O 1
ATOM 697 N N . CYS A 1 87 ? -4.087 -6.483 -27.228 1.00 36.72 87 CYS A N 1
ATOM 698 C CA . CYS A 1 87 ? -4.620 -5.226 -26.722 1.00 36.72 87 CYS A CA 1
ATOM 699 C C . CYS A 1 87 ? -6.144 -5.259 -26.909 1.00 36.72 87 CYS A C 1
ATOM 701 O O . CYS A 1 87 ? -6.659 -5.043 -28.007 1.00 36.72 87 CYS A O 1
ATOM 703 N N . LYS A 1 88 ? -6.884 -5.641 -25.864 1.00 40.75 88 LYS A N 1
ATOM 704 C CA . LYS A 1 88 ? -8.346 -5.733 -25.929 1.00 40.75 88 LYS A CA 1
ATOM 705 C C . LYS A 1 88 ? -8.952 -4.537 -25.210 1.00 40.75 88 LYS A C 1
ATOM 707 O O . LYS A 1 88 ? -8.745 -4.363 -24.016 1.00 40.75 88 LYS A O 1
ATOM 712 N N . LYS A 1 89 ? -9.751 -3.742 -25.924 1.00 38.97 89 LYS A N 1
ATOM 713 C CA . LYS A 1 89 ? -10.601 -2.708 -25.321 1.00 38.97 89 LYS A CA 1
ATOM 714 C C . LYS A 1 89 ? -11.601 -3.399 -24.390 1.00 38.97 89 LYS A C 1
ATOM 716 O O . LYS A 1 89 ? -12.533 -4.053 -24.862 1.00 38.97 89 LYS A O 1
ATOM 721 N N . ILE A 1 90 ? -11.374 -3.324 -23.081 1.00 46.06 90 ILE A N 1
ATOM 722 C CA . ILE A 1 90 ? -12.231 -3.990 -22.098 1.00 46.06 90 ILE A CA 1
ATOM 723 C C . ILE A 1 90 ? -13.550 -3.215 -22.019 1.00 46.06 90 ILE A C 1
ATOM 725 O O . ILE 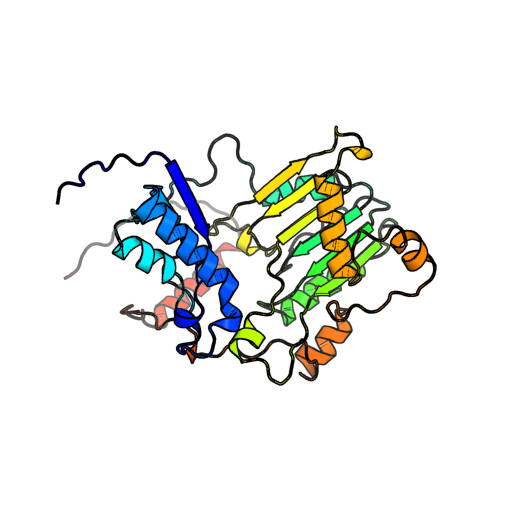A 1 90 ? -13.587 -2.065 -21.589 1.00 46.06 90 ILE A O 1
ATOM 729 N N . ARG A 1 91 ? -14.646 -3.831 -22.476 1.00 42.69 91 ARG A N 1
ATOM 730 C CA . ARG A 1 91 ? -16.004 -3.316 -22.265 1.00 42.69 91 ARG A CA 1
ATOM 731 C C . ARG A 1 91 ? -16.475 -3.766 -20.883 1.00 42.69 91 ARG A C 1
ATOM 733 O O . ARG A 1 91 ? -16.584 -4.963 -20.659 1.00 42.69 91 ARG A O 1
ATOM 740 N N . SER A 1 92 ? -16.743 -2.789 -20.015 1.00 48.41 92 SER A N 1
ATOM 741 C CA . SER A 1 92 ? -17.179 -2.913 -18.614 1.00 48.41 92 SER A CA 1
ATOM 742 C C . SER A 1 92 ? -16.309 -3.828 -17.738 1.00 48.41 92 SER A C 1
ATOM 744 O O . SER A 1 92 ? -16.395 -5.051 -17.789 1.00 48.41 92 SER A O 1
ATOM 746 N N . LEU A 1 93 ? -15.485 -3.223 -16.878 1.00 57.19 93 LEU A N 1
ATOM 747 C CA . LEU A 1 93 ? -14.648 -3.936 -15.899 1.00 57.19 93 LEU A CA 1
ATOM 748 C C . LEU A 1 93 ? -15.426 -4.436 -14.669 1.00 57.19 93 LEU A C 1
ATOM 750 O O . LEU A 1 93 ? -14.898 -5.237 -13.890 1.00 57.19 93 LEU A O 1
ATOM 754 N N . ASN A 1 94 ? -16.673 -3.984 -14.509 1.00 58.41 94 ASN A N 1
ATOM 755 C CA . ASN A 1 94 ? -17.561 -4.376 -13.423 1.00 58.41 94 ASN A CA 1
ATOM 756 C C . ASN A 1 94 ? -18.636 -5.342 -13.956 1.00 58.41 94 ASN A C 1
ATOM 758 O O . ASN A 1 94 ? -19.742 -4.946 -14.318 1.00 58.41 94 ASN A O 1
ATOM 762 N N . SER A 1 95 ? -18.256 -6.614 -14.111 1.00 62.06 95 SER A N 1
ATOM 763 C CA . SER A 1 95 ? -19.179 -7.711 -14.425 1.00 62.06 95 SER A CA 1
ATOM 764 C C . SER A 1 95 ? -20.045 -8.067 -13.210 1.00 62.06 95 SER A C 1
ATOM 766 O O . SER A 1 95 ? -19.690 -7.738 -12.079 1.00 62.06 95 SER A O 1
ATOM 768 N N . SER A 1 96 ? -21.135 -8.809 -13.426 1.00 60.66 96 SER A N 1
ATOM 769 C CA . SER A 1 96 ? -21.964 -9.351 -12.337 1.00 60.66 96 SER A CA 1
ATOM 770 C C . SER A 1 96 ? -21.111 -10.046 -11.259 1.00 60.66 96 SER A C 1
ATOM 772 O O . SER A 1 96 ? -20.177 -10.780 -11.592 1.00 60.66 96 SER A O 1
ATOM 774 N N . GLY A 1 97 ? -21.407 -9.777 -9.982 1.00 66.06 97 GLY A N 1
ATOM 775 C CA . GLY A 1 97 ? -20.704 -10.332 -8.815 1.00 66.06 97 GLY A CA 1
ATOM 776 C C . GLY A 1 97 ? -19.485 -9.543 -8.314 1.00 66.06 97 GLY A C 1
ATOM 777 O O . GLY A 1 97 ? -18.817 -10.000 -7.391 1.00 66.06 97 GLY A O 1
ATOM 778 N N . ARG A 1 98 ? -19.174 -8.376 -8.893 1.00 75.00 98 ARG A N 1
ATOM 779 C CA . ARG A 1 98 ? -18.095 -7.487 -8.428 1.00 75.00 98 ARG A CA 1
ATOM 780 C C . ARG A 1 98 ? -18.650 -6.264 -7.693 1.00 75.00 98 ARG A C 1
ATOM 782 O O . ARG A 1 98 ? -19.744 -5.790 -7.988 1.00 75.00 98 ARG A O 1
ATOM 789 N N . ILE A 1 99 ? -17.871 -5.756 -6.740 1.00 80.00 99 ILE A N 1
ATOM 790 C CA . ILE A 1 99 ? -18.167 -4.546 -5.965 1.00 80.00 99 ILE A CA 1
ATOM 791 C C . ILE A 1 99 ? -17.204 -3.426 -6.364 1.00 80.00 99 ILE A C 1
ATOM 793 O O . ILE A 1 99 ? -16.041 -3.673 -6.690 1.00 80.00 99 ILE A O 1
ATOM 797 N N . TRP A 1 100 ? -17.683 -2.184 -6.346 1.00 82.69 100 TRP A N 1
ATOM 798 C CA . TRP A 1 100 ? -16.822 -1.020 -6.533 1.00 82.69 100 TRP A CA 1
ATOM 799 C C . TRP A 1 100 ? -15.848 -0.890 -5.361 1.00 82.69 100 TRP A C 1
ATOM 801 O O . TRP A 1 100 ? -16.261 -0.989 -4.207 1.00 82.69 100 TRP A O 1
ATOM 811 N N . ASN A 1 101 ? -14.5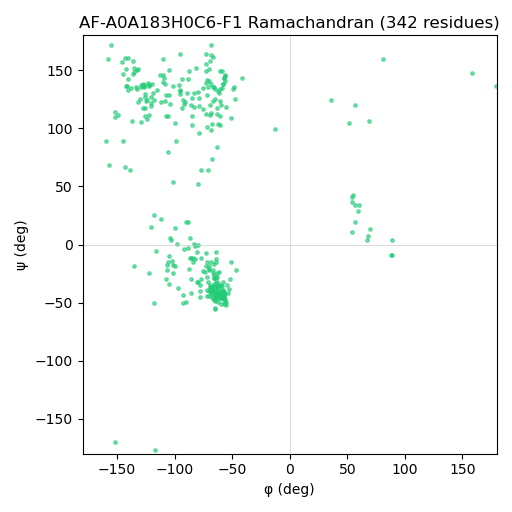70 -0.619 -5.650 1.00 82.06 101 ASN A N 1
ATOM 812 C CA . ASN A 1 101 ? -13.529 -0.526 -4.621 1.00 82.06 101 ASN A CA 1
ATOM 813 C C . ASN A 1 101 ? -13.886 0.507 -3.536 1.00 82.06 101 ASN A C 1
ATOM 815 O O . ASN A 1 101 ? -13.783 0.214 -2.351 1.00 82.06 101 ASN A O 1
ATOM 819 N N . LEU A 1 102 ? -14.418 1.669 -3.942 1.00 83.06 102 LEU A N 1
ATOM 820 C CA . LEU A 1 102 ? -14.906 2.686 -3.008 1.00 83.06 102 LEU A CA 1
ATOM 821 C C . LEU A 1 102 ? -15.962 2.124 -2.048 1.00 83.06 102 LEU A C 1
ATOM 823 O O . LEU A 1 102 ? -15.855 2.319 -0.846 1.00 83.06 102 LEU A O 1
ATOM 827 N N . VAL A 1 103 ? -16.951 1.390 -2.562 1.00 85.56 103 VAL A N 1
ATOM 828 C CA . VAL A 1 103 ? -18.034 0.828 -1.740 1.00 85.56 103 VAL A CA 1
ATOM 829 C C . VAL A 1 103 ? -17.483 -0.184 -0.735 1.00 85.56 103 VAL A C 1
ATOM 831 O O . VAL A 1 103 ? -17.877 -0.155 0.423 1.00 85.56 103 VAL A O 1
ATOM 834 N N . ALA A 1 104 ? -16.538 -1.035 -1.141 1.00 88.06 104 ALA A N 1
ATOM 835 C CA . ALA A 1 104 ? -15.907 -1.991 -0.233 1.00 88.06 104 ALA A CA 1
ATOM 836 C C . ALA A 1 104 ? -15.077 -1.314 0.871 1.00 88.06 104 ALA A C 1
ATOM 838 O O . ALA A 1 104 ? -15.126 -1.741 2.023 1.00 88.06 104 ALA A O 1
ATOM 839 N N . ILE A 1 105 ? -14.333 -0.257 0.527 1.00 89.06 105 ILE A N 1
ATOM 840 C CA . ILE A 1 105 ? -13.562 0.538 1.492 1.00 89.06 105 ILE A CA 1
ATOM 841 C C . ILE A 1 105 ? -14.506 1.194 2.503 1.00 89.06 105 ILE A C 1
ATOM 843 O O . ILE A 1 105 ? -14.288 1.071 3.706 1.00 89.06 105 ILE A O 1
ATOM 847 N N . LEU A 1 106 ? -15.567 1.850 2.026 1.00 88.00 106 LEU A N 1
ATOM 848 C CA . LEU A 1 106 ? -16.542 2.521 2.886 1.00 88.00 106 LEU A CA 1
ATOM 849 C C . LEU A 1 106 ? -17.256 1.535 3.819 1.00 88.00 106 LEU A C 1
ATOM 851 O O . LEU A 1 106 ? -17.344 1.799 5.015 1.00 88.00 106 LEU A O 1
ATOM 855 N N . ASP A 1 107 ? -17.680 0.379 3.301 1.00 89.56 107 ASP A N 1
ATOM 856 C CA . ASP A 1 107 ? -18.319 -0.677 4.096 1.00 89.56 107 ASP A CA 1
ATOM 857 C C . ASP A 1 107 ? -17.396 -1.194 5.213 1.00 89.56 107 ASP A C 1
ATOM 859 O O . ASP A 1 107 ? -17.830 -1.385 6.350 1.00 89.56 107 ASP A O 1
ATOM 863 N N . ALA A 1 108 ? -16.102 -1.372 4.926 1.00 91.69 108 ALA A N 1
ATOM 864 C CA . ALA A 1 108 ? -15.131 -1.799 5.929 1.00 91.69 108 ALA A CA 1
ATOM 865 C C . ALA A 1 108 ? -14.881 -0.728 7.003 1.00 91.69 108 ALA A C 1
ATOM 867 O O . ALA A 1 108 ? -14.810 -1.066 8.185 1.00 91.69 108 ALA A O 1
ATOM 868 N N . VAL A 1 109 ? -14.778 0.549 6.611 1.00 90.06 109 VAL A N 1
ATOM 869 C CA . VAL A 1 109 ? -14.602 1.682 7.538 1.00 90.06 109 VAL A CA 1
ATOM 870 C C . VAL A 1 109 ? -15.809 1.822 8.466 1.00 90.06 109 VAL A C 1
ATOM 872 O O . VAL A 1 109 ? -15.637 1.942 9.676 1.00 90.06 109 VAL A O 1
ATOM 875 N N . GLU A 1 110 ? -17.027 1.754 7.926 1.00 88.69 110 GLU A N 1
ATOM 876 C CA . GLU A 1 110 ? -18.267 1.863 8.704 1.00 88.69 110 GLU A CA 1
ATOM 877 C C . GLU A 1 110 ? -18.419 0.716 9.720 1.00 88.69 110 GLU A C 1
ATOM 879 O O . GLU A 1 110 ? -18.867 0.909 10.858 1.00 88.69 110 GLU A O 1
ATOM 884 N N . LYS A 1 111 ? -18.015 -0.497 9.328 1.00 90.94 111 LYS A N 1
ATOM 885 C CA . LYS A 1 111 ? -18.130 -1.698 10.165 1.00 90.94 111 LYS A CA 1
ATOM 886 C C . LYS A 1 111 ? -17.002 -1.865 11.179 1.00 90.94 111 LYS A C 1
ATOM 888 O O . LYS A 1 111 ? -17.161 -2.692 12.075 1.00 90.94 111 LYS A O 1
ATOM 893 N N . ALA A 1 112 ? -15.910 -1.106 11.084 1.00 92.62 112 ALA A N 1
ATOM 894 C CA . ALA A 1 112 ? -14.798 -1.180 12.029 1.00 92.62 112 ALA A CA 1
ATOM 895 C C . ALA A 1 112 ? -15.255 -0.848 13.461 1.00 92.62 112 ALA A C 1
ATOM 897 O O . ALA A 1 112 ? -15.978 0.128 13.681 1.00 92.62 112 ALA A O 1
ATOM 898 N N . LYS A 1 113 ? -14.845 -1.664 14.443 1.00 92.19 113 LYS A N 1
ATOM 899 C CA . LYS A 1 113 ? -15.251 -1.499 15.855 1.00 92.19 113 LYS A CA 1
ATOM 900 C C . LYS A 1 113 ? -14.107 -1.321 16.836 1.00 92.19 113 LYS A C 1
ATOM 902 O O . LYS A 1 113 ? -14.345 -0.784 17.910 1.00 92.19 113 LYS A O 1
ATOM 907 N N . LYS A 1 114 ? -12.904 -1.802 16.516 1.00 92.50 114 LYS A N 1
ATOM 908 C CA . LYS A 1 114 ? -11.753 -1.723 17.436 1.00 92.50 114 LYS A CA 1
ATOM 909 C C . LYS A 1 114 ? -10.621 -0.890 16.868 1.00 92.50 114 LYS A C 1
ATOM 911 O O . LYS A 1 114 ? -10.134 0.013 17.532 1.00 92.50 114 LYS A O 1
ATOM 916 N N . PHE A 1 115 ? -10.232 -1.187 15.633 1.00 94.62 115 PHE A N 1
ATOM 917 C CA . PHE A 1 115 ? -9.194 -0.446 14.941 1.00 94.62 115 PHE A CA 1
ATOM 918 C C . PHE A 1 115 ? -9.486 -0.353 13.444 1.00 94.62 115 PHE A C 1
ATOM 920 O O . PHE A 1 115 ? -10.195 -1.193 12.882 1.00 94.62 115 PHE A O 1
ATOM 927 N N . LEU A 1 116 ? -8.907 0.663 12.817 1.00 94.75 116 LEU A N 1
ATOM 928 C CA . LEU A 1 116 ? -8.868 0.897 11.383 1.00 94.75 116 LEU A CA 1
ATOM 929 C C . LEU A 1 116 ? -7.454 1.347 11.021 1.00 94.75 116 LEU A C 1
ATOM 931 O O . LEU A 1 116 ? -7.062 2.480 11.297 1.00 94.75 116 LEU A O 1
ATOM 935 N N . PHE A 1 117 ? -6.688 0.458 10.399 1.00 95.88 117 PHE A N 1
ATOM 936 C CA . PHE A 1 117 ? -5.343 0.763 9.925 1.00 95.88 117 PHE A CA 1
ATOM 937 C C . PHE A 1 117 ? -5.351 0.873 8.408 1.00 95.88 117 PHE A C 1
ATOM 939 O O . PHE A 1 117 ? -5.871 -0.007 7.721 1.00 95.88 117 PHE A O 1
ATOM 946 N N . ILE A 1 118 ? -4.806 1.969 7.894 1.00 94.56 118 ILE A N 1
ATOM 947 C CA . ILE A 1 118 ? -4.799 2.303 6.471 1.00 94.56 118 ILE A CA 1
ATOM 948 C C . ILE A 1 118 ? -3.355 2.539 6.055 1.00 94.56 118 ILE A C 1
ATOM 950 O O . ILE A 1 118 ? -2.699 3.417 6.606 1.00 94.56 118 ILE A O 1
ATOM 954 N N . GLU A 1 119 ? -2.881 1.798 5.059 1.00 94.38 119 GLU A N 1
ATOM 955 C CA . GLU A 1 119 ? -1.563 1.999 4.465 1.00 94.38 119 GLU A CA 1
ATOM 956 C C . GLU A 1 119 ? -1.704 2.224 2.965 1.00 94.38 119 GLU A C 1
ATOM 958 O O . GLU A 1 119 ? -2.050 1.312 2.206 1.00 94.38 119 GLU A O 1
ATOM 963 N N . VAL A 1 120 ? -1.491 3.466 2.535 1.00 92.69 120 VAL A N 1
ATOM 964 C CA . VAL A 1 120 ? -1.715 3.875 1.148 1.00 92.69 120 VAL A CA 1
ATOM 965 C C . VAL A 1 120 ? -0.661 4.860 0.700 1.00 92.69 120 VAL A C 1
ATOM 967 O O . VAL A 1 120 ? -0.335 5.801 1.402 1.00 92.69 120 VAL A O 1
ATOM 970 N N . MET A 1 121 ? -0.145 4.679 -0.505 1.00 89.94 121 MET A N 1
ATOM 971 C CA . MET A 1 121 ? 0.862 5.587 -1.059 1.00 89.94 121 MET A CA 1
ATOM 972 C C . MET A 1 121 ? 0.394 7.054 -1.109 1.00 89.94 121 MET A C 1
ATOM 974 O O . MET A 1 121 ? 1.118 7.943 -0.673 1.00 89.94 121 MET A O 1
ATOM 978 N N . ASP A 1 122 ? -0.830 7.304 -1.579 1.00 86.00 122 ASP A N 1
ATOM 979 C CA . ASP A 1 122 ? -1.439 8.634 -1.538 1.00 86.00 122 ASP A CA 1
ATOM 980 C C . ASP A 1 122 ? -2.812 8.598 -0.878 1.00 86.00 122 ASP A C 1
ATOM 982 O O . ASP A 1 122 ? -3.651 7.742 -1.190 1.00 86.00 122 ASP A O 1
ATOM 986 N N . TYR A 1 123 ? -3.043 9.592 -0.023 1.00 85.62 123 TYR A N 1
ATOM 987 C CA . TYR A 1 123 ? -4.295 9.804 0.685 1.00 85.62 123 TYR A CA 1
ATOM 988 C C . TYR A 1 123 ? -4.796 11.231 0.419 1.00 85.62 123 TYR A C 1
ATOM 990 O O . TYR A 1 123 ? -4.211 12.205 0.890 1.00 85.62 123 TYR A O 1
ATOM 998 N N . PHE A 1 124 ? -5.889 11.344 -0.337 1.00 78.00 124 PHE A N 1
ATOM 999 C CA . PHE A 1 124 ? -6.607 12.587 -0.634 1.00 78.00 124 PHE A CA 1
ATOM 1000 C C . PHE A 1 124 ? -8.115 12.329 -0.576 1.00 78.00 124 PHE A C 1
ATOM 1002 O O . PHE A 1 124 ? -8.824 12.381 -1.586 1.00 78.00 124 PHE A O 1
ATOM 1009 N N . LEU A 1 125 ? -8.617 11.984 0.606 1.00 67.62 125 LEU A N 1
ATOM 1010 C CA . LEU A 1 125 ? -10.053 11.829 0.806 1.00 67.62 125 LEU A CA 1
ATOM 1011 C C . LEU A 1 125 ? -10.718 13.198 0.979 1.00 67.62 125 LEU A C 1
ATOM 1013 O O . LEU A 1 125 ? -10.339 13.989 1.835 1.00 67.62 125 LEU A O 1
ATOM 1017 N N . MET A 1 126 ? -11.738 13.455 0.156 1.00 55.50 126 MET A N 1
ATOM 1018 C CA . MET A 1 126 ? -12.555 14.676 0.202 1.00 55.50 126 MET A CA 1
ATOM 1019 C C . MET A 1 126 ? -13.761 14.570 1.152 1.00 55.50 126 MET A C 1
ATOM 1021 O O . MET A 1 126 ? -14.487 15.547 1.317 1.00 55.50 126 MET A O 1
ATOM 1025 N N . PHE A 1 127 ? -13.994 13.408 1.775 1.00 54.91 127 PHE A N 1
ATOM 1026 C CA . PHE A 1 127 ? -15.155 13.170 2.636 1.00 54.91 127 PHE A CA 1
ATOM 1027 C C . PHE A 1 127 ? -14.730 12.541 3.964 1.00 54.91 127 PHE A C 1
ATOM 1029 O O . PHE A 1 127 ? -14.114 11.476 3.984 1.00 54.91 127 PHE A O 1
ATOM 1036 N N . ILE A 1 128 ? -15.083 13.205 5.065 1.00 54.50 128 ILE A N 1
ATOM 1037 C CA . ILE A 1 128 ? -14.954 12.682 6.427 1.00 54.50 128 ILE A CA 1
ATOM 1038 C C . ILE A 1 128 ? -16.269 11.976 6.769 1.00 54.50 128 ILE A C 1
ATOM 1040 O O . ILE A 1 128 ? -17.337 12.585 6.699 1.00 54.50 128 ILE A O 1
ATOM 1044 N N . TYR A 1 129 ? -16.193 10.696 7.126 1.00 62.56 129 TYR A N 1
ATOM 1045 C CA . TYR A 1 129 ? -17.339 9.915 7.597 1.00 62.56 129 TYR A CA 1
ATOM 1046 C C . TYR A 1 129 ? -17.398 9.902 9.124 1.00 62.56 129 TYR A C 1
ATOM 1048 O O . TYR A 1 129 ? -16.428 10.236 9.803 1.00 62.56 129 TYR A O 1
ATOM 1056 N N . ASN A 1 130 ? -18.552 9.518 9.668 1.00 64.62 130 ASN A N 1
ATOM 1057 C CA . ASN A 1 130 ? -18.767 9.443 11.107 1.00 64.62 130 ASN A CA 1
ATOM 1058 C C . ASN A 1 130 ? -17.914 8.308 11.699 1.00 64.62 130 ASN A C 1
ATOM 1060 O O . ASN A 1 130 ? -18.271 7.134 11.595 1.00 64.62 130 ASN A O 1
ATOM 1064 N N . ILE A 1 131 ? -16.761 8.658 12.269 1.00 69.69 131 ILE A N 1
ATOM 1065 C CA . ILE A 1 131 ? -15.861 7.704 12.918 1.00 69.69 131 ILE A CA 1
ATOM 1066 C C . ILE A 1 131 ? -16.586 7.119 14.137 1.00 69.69 131 ILE A C 1
ATOM 1068 O O . ILE A 1 131 ? -17.094 7.857 14.988 1.00 69.69 131 ILE A O 1
ATOM 1072 N N . SER A 1 132 ? -16.667 5.785 14.191 1.00 75.06 132 SER A N 1
ATOM 1073 C CA . SER A 1 132 ? -17.263 5.062 15.319 1.00 75.06 132 SER A CA 1
ATOM 1074 C C . SER A 1 132 ? -16.564 5.444 16.624 1.00 75.06 132 SER A C 1
ATOM 1076 O O . SER A 1 132 ? -15.345 5.557 16.650 1.00 75.06 132 SER A O 1
ATOM 1078 N N . ARG A 1 133 ? -17.325 5.599 17.715 1.00 79.19 133 ARG A N 1
ATOM 1079 C CA . ARG A 1 133 ? -16.755 5.878 19.044 1.00 79.19 133 ARG A CA 1
ATOM 1080 C C . ARG A 1 133 ? -15.743 4.805 19.452 1.00 79.19 133 ARG A C 1
ATOM 1082 O O . ARG A 1 133 ? -15.985 3.626 19.194 1.00 79.19 133 ARG A O 1
ATOM 1089 N N . ASN A 1 134 ? -14.690 5.209 20.163 1.00 87.56 134 ASN A N 1
ATOM 1090 C CA . ASN A 1 134 ? -13.622 4.329 20.659 1.00 87.56 134 ASN A CA 1
ATOM 1091 C C . ASN A 1 134 ? -12.857 3.560 19.562 1.00 87.56 134 ASN A C 1
ATOM 1093 O O . ASN A 1 134 ? -12.383 2.450 19.811 1.00 87.56 134 ASN A O 1
ATOM 1097 N N . LEU A 1 135 ? -12.759 4.107 18.346 1.00 90.56 135 LEU A N 1
ATOM 1098 C CA . LEU A 1 135 ? -11.999 3.485 17.262 1.00 90.56 135 LEU A CA 1
ATOM 1099 C C . LEU A 1 135 ? -10.534 3.950 17.284 1.00 90.56 135 LEU A C 1
ATOM 1101 O O . LEU A 1 135 ? -10.269 5.151 17.310 1.00 90.56 135 LEU A O 1
ATOM 1105 N N . GLU A 1 136 ? -9.587 3.009 17.224 1.00 93.69 136 GLU A N 1
ATOM 1106 C CA . GLU A 1 136 ? -8.168 3.306 16.982 1.00 93.69 136 GLU A CA 1
ATOM 1107 C C . GLU A 1 136 ? -7.904 3.421 15.475 1.00 93.69 136 GLU A C 1
ATOM 1109 O O . GLU A 1 136 ? -7.945 2.427 14.750 1.00 93.69 136 GLU A O 1
ATOM 1114 N N . VAL A 1 137 ? -7.619 4.623 14.987 1.00 93.06 137 VAL A N 1
ATOM 1115 C CA . VAL A 1 137 ? -7.328 4.893 13.577 1.00 93.06 137 VAL A CA 1
ATOM 1116 C C . VAL A 1 137 ? -5.848 5.215 13.408 1.00 93.06 137 VAL A C 1
ATOM 1118 O O . VAL A 1 137 ? -5.341 6.162 14.007 1.00 93.06 137 VAL A O 1
ATOM 1121 N N . LYS A 1 138 ? -5.159 4.454 12.553 1.00 94.00 138 LYS A N 1
ATOM 1122 C CA . LYS A 1 138 ? -3.771 4.729 12.154 1.00 94.00 138 LYS A CA 1
ATOM 1123 C C . LYS A 1 138 ? -3.666 4.803 10.642 1.00 94.00 138 LYS A C 1
ATOM 1125 O O . LYS A 1 138 ? -4.094 3.881 9.948 1.00 94.00 138 LYS A O 1
ATOM 1130 N N . ILE A 1 139 ? -3.107 5.894 10.134 1.00 93.75 139 ILE A N 1
ATOM 1131 C CA . ILE A 1 139 ? -2.952 6.126 8.696 1.00 93.75 139 ILE A CA 1
ATOM 1132 C C . ILE A 1 139 ? -1.473 6.303 8.384 1.00 93.75 139 ILE A C 1
ATOM 1134 O O . ILE A 1 139 ? -0.836 7.233 8.867 1.00 93.75 139 ILE A O 1
ATOM 1138 N N . LEU A 1 140 ? -0.947 5.416 7.549 1.00 93.69 140 LEU A N 1
ATOM 1139 C CA . LEU A 1 140 ? 0.422 5.440 7.064 1.00 93.69 140 LEU A CA 1
ATOM 1140 C C . LEU A 1 140 ? 0.419 5.764 5.564 1.00 93.69 140 LEU A C 1
ATOM 1142 O O . LEU A 1 140 ? -0.244 5.082 4.778 1.00 93.69 140 LEU A O 1
ATOM 1146 N N . THR A 1 141 ? 1.113 6.830 5.162 1.00 93.06 141 THR A N 1
ATOM 1147 C CA . THR A 1 141 ? 1.085 7.330 3.773 1.00 93.06 141 THR A CA 1
ATOM 1148 C C . THR A 1 141 ? 2.429 7.846 3.289 1.00 93.06 141 THR A C 1
ATOM 1150 O O . THR A 1 141 ? 3.215 8.316 4.094 1.00 93.06 141 THR A O 1
ATOM 1153 N N . SER A 1 142 ? 2.734 7.776 1.989 1.00 89.12 142 SER A N 1
ATOM 1154 C CA . SER A 1 142 ? 4.009 8.287 1.457 1.00 89.12 142 SER A CA 1
ATOM 1155 C C . SER A 1 142 ? 3.899 9.669 0.810 1.00 89.12 142 SER A C 1
ATOM 1157 O O . SER A 1 142 ? 4.908 10.359 0.709 1.00 89.12 142 SER A O 1
ATOM 1159 N N . THR A 1 143 ? 2.711 10.153 0.435 1.00 82.38 143 THR A N 1
ATOM 1160 C CA . THR A 1 143 ? 2.488 11.527 -0.085 1.00 82.38 143 THR A CA 1
ATOM 1161 C C . THR A 1 143 ? 3.369 11.900 -1.289 1.00 82.38 143 THR A C 1
ATOM 1163 O O . THR A 1 143 ? 3.946 12.984 -1.353 1.00 82.38 143 THR A O 1
ATOM 1166 N N . ILE A 1 144 ? 3.532 10.990 -2.249 1.00 79.50 144 ILE A N 1
ATOM 1167 C CA . ILE A 1 144 ? 4.556 11.132 -3.299 1.00 79.50 144 ILE A CA 1
ATOM 1168 C C . ILE A 1 144 ? 4.150 12.072 -4.442 1.00 79.50 144 ILE A C 1
ATOM 1170 O O . ILE A 1 144 ? 5.011 12.711 -5.044 1.00 79.50 144 ILE A O 1
ATOM 1174 N N . HIS A 1 145 ? 2.861 12.150 -4.790 1.00 76.56 145 HIS A N 1
ATOM 1175 C CA . HIS A 1 145 ? 2.449 12.849 -6.013 1.00 76.56 145 HIS A CA 1
ATOM 1176 C C . HIS A 1 145 ? 2.258 14.350 -5.800 1.00 76.56 145 HIS A C 1
ATOM 1178 O O . HIS A 1 145 ? 2.668 15.143 -6.646 1.00 76.56 145 HIS A O 1
ATOM 1184 N N . PHE A 1 146 ? 1.648 14.737 -4.679 1.00 82.25 146 PHE A N 1
ATOM 1185 C CA . PHE A 1 146 ? 1.355 16.134 -4.357 1.00 82.25 146 PHE A CA 1
ATOM 1186 C C . PHE A 1 146 ? 1.541 16.394 -2.854 1.00 82.25 146 PHE A C 1
ATOM 1188 O O . PHE A 1 146 ? 0.555 16.659 -2.162 1.00 82.25 146 PHE A O 1
ATOM 1195 N N . PRO A 1 147 ? 2.783 16.319 -2.334 1.00 85.69 147 PRO A N 1
ATOM 1196 C CA . PRO A 1 147 ? 3.045 16.323 -0.896 1.00 85.69 147 PRO A CA 1
ATOM 1197 C C . PRO A 1 147 ? 2.484 17.562 -0.193 1.00 85.69 147 PRO A C 1
ATOM 1199 O O . PRO A 1 147 ? 1.837 17.428 0.838 1.00 85.69 147 PRO A O 1
ATOM 1202 N N . GLU A 1 148 ? 2.631 18.757 -0.771 1.00 87.12 148 GLU A N 1
ATOM 1203 C CA . GLU A 1 148 ? 2.088 19.990 -0.180 1.00 87.12 148 GLU A CA 1
ATOM 1204 C C . GLU A 1 148 ? 0.576 19.915 0.056 1.00 87.12 148 GLU A C 1
ATOM 1206 O O . GLU A 1 148 ? 0.098 20.267 1.132 1.00 87.12 148 GLU A O 1
ATOM 1211 N N . TYR A 1 149 ? -0.182 19.421 -0.926 1.00 85.25 149 TYR A N 1
ATOM 1212 C CA . TYR A 1 149 ? -1.627 19.262 -0.795 1.00 85.25 149 TYR A CA 1
ATOM 1213 C C . TYR A 1 149 ? -1.965 18.116 0.162 1.00 85.25 149 TYR A C 1
ATOM 1215 O O . TYR A 1 149 ? -2.820 18.295 1.029 1.00 85.25 149 TYR A O 1
ATOM 1223 N N . SER A 1 150 ? -1.277 16.970 0.055 1.00 85.44 150 SER A N 1
ATOM 1224 C CA . SER A 1 150 ? -1.495 15.812 0.931 1.00 85.44 150 SER A CA 1
ATOM 1225 C C . SER A 1 150 ? -1.360 16.196 2.395 1.00 85.44 150 SER A C 1
ATOM 1227 O O . SER A 1 150 ? -2.257 15.902 3.179 1.00 85.44 150 SER A O 1
ATOM 1229 N N . LEU A 1 151 ? -0.283 16.896 2.766 1.00 89.31 151 LEU A N 1
ATOM 1230 C CA . LEU A 1 151 ? -0.041 17.260 4.160 1.00 89.31 151 LEU A CA 1
ATOM 1231 C C . LEU A 1 151 ? -1.149 18.159 4.711 1.00 89.31 151 LEU A C 1
ATOM 1233 O O . LEU A 1 151 ? -1.547 17.975 5.853 1.00 89.31 151 LEU A O 1
ATOM 1237 N N . ARG A 1 152 ? -1.732 19.063 3.909 1.00 88.19 152 ARG A N 1
ATOM 1238 C CA . ARG A 1 152 ? -2.880 19.877 4.356 1.00 88.19 152 ARG A CA 1
ATOM 1239 C C . ARG A 1 152 ? -4.106 19.022 4.676 1.00 88.19 152 ARG A C 1
ATOM 1241 O O . ARG A 1 152 ? -4.747 19.250 5.700 1.00 88.19 152 ARG A O 1
ATOM 1248 N N . PHE A 1 153 ? -4.420 18.037 3.833 1.00 86.38 153 PHE A N 1
ATOM 1249 C CA . PHE A 1 153 ? -5.516 17.100 4.104 1.00 86.38 153 PHE A CA 1
ATOM 1250 C C . PHE A 1 153 ? -5.232 16.248 5.343 1.00 86.38 153 PHE A C 1
ATOM 1252 O O . PHE A 1 153 ? -6.098 16.115 6.205 1.00 86.38 153 PHE A O 1
ATOM 1259 N N . LEU A 1 154 ? -4.017 15.719 5.470 1.00 88.81 154 LEU A N 1
ATOM 1260 C CA . LEU A 1 154 ? -3.629 14.888 6.607 1.00 88.81 154 LEU A CA 1
ATOM 1261 C C . LEU A 1 154 ? -3.657 15.679 7.924 1.00 88.81 154 LEU A C 1
ATOM 1263 O O . LEU A 1 154 ? -4.259 15.215 8.888 1.00 88.81 154 LEU A O 1
ATOM 1267 N N . SER A 1 155 ? -3.143 16.913 7.944 1.00 89.12 155 SER A N 1
ATOM 1268 C CA . SER A 1 155 ? -3.262 17.806 9.105 1.00 89.12 155 SER A CA 1
ATOM 1269 C C . SER A 1 155 ? -4.718 18.097 9.469 1.00 89.12 155 SER A C 1
ATOM 1271 O O . SER A 1 155 ? -5.046 18.201 10.647 1.00 89.12 155 SER A O 1
ATOM 1273 N N . SER A 1 156 ? -5.624 18.203 8.488 1.00 86.81 156 SER A N 1
ATOM 1274 C CA . SER A 1 156 ? -7.054 18.383 8.783 1.00 86.81 156 SER A CA 1
ATOM 1275 C C . SER A 1 156 ? -7.676 17.165 9.481 1.00 86.81 156 SER A C 1
ATOM 1277 O O . SER A 1 156 ? -8.598 17.330 10.277 1.00 86.81 156 SER A O 1
ATOM 1279 N N . LEU A 1 157 ? -7.150 15.957 9.238 1.00 86.38 157 LEU A N 1
ATOM 1280 C CA . LEU A 1 157 ? -7.571 14.738 9.931 1.00 86.38 157 LEU A CA 1
ATOM 1281 C C . LEU A 1 157 ? -6.986 14.631 11.340 1.00 86.38 157 LEU A C 1
ATOM 1283 O O . LEU A 1 157 ? -7.685 14.159 12.232 1.00 86.38 157 LEU A O 1
ATOM 1287 N N . GLU A 1 158 ? -5.755 15.100 11.571 1.00 87.81 158 GLU A N 1
ATOM 1288 C CA . GLU A 1 158 ? -5.164 15.135 12.921 1.00 87.81 158 GLU A CA 1
ATOM 1289 C C . GLU A 1 158 ? -6.017 15.953 13.901 1.00 87.81 158 GLU A C 1
ATOM 1291 O O . GLU A 1 158 ? -6.117 15.605 15.077 1.00 87.81 158 GLU A O 1
ATOM 1296 N N . VAL A 1 159 ? -6.698 16.999 13.417 1.00 87.44 159 VAL A N 1
ATOM 1297 C CA . VAL A 1 159 ? -7.628 17.815 14.221 1.00 87.44 159 VAL A CA 1
ATOM 1298 C C . VAL A 1 159 ? -8.823 17.001 14.734 1.00 87.44 159 VAL A C 1
ATOM 1300 O O . VAL A 1 159 ? -9.409 17.354 15.756 1.00 87.44 159 VAL A O 1
ATOM 1303 N N . LEU A 1 160 ? -9.183 15.900 14.066 1.00 85.44 160 LEU A N 1
ATOM 1304 C CA . LEU A 1 160 ? -10.273 15.020 14.495 1.00 85.44 160 LEU A CA 1
ATOM 1305 C C . LEU A 1 160 ? -9.859 14.042 15.604 1.00 85.44 160 LEU A C 1
ATOM 1307 O O . LEU A 1 160 ? -10.706 13.319 16.132 1.00 85.44 160 LEU A O 1
ATOM 1311 N N . ASN A 1 161 ? -8.575 13.989 15.964 1.00 87.50 161 ASN A N 1
ATOM 1312 C CA . ASN A 1 161 ? -8.098 13.121 17.031 1.00 87.50 161 ASN A CA 1
ATOM 1313 C C . ASN A 1 161 ? -8.813 13.442 18.355 1.00 87.50 161 ASN A C 1
ATOM 1315 O O . ASN A 1 161 ? -8.996 14.605 18.714 1.00 87.50 161 ASN A O 1
ATOM 1319 N N . LYS A 1 162 ? -9.199 12.401 19.101 1.00 86.00 162 LYS A N 1
ATOM 1320 C CA . LYS A 1 162 ? -9.975 12.467 20.352 1.00 86.00 162 LYS A CA 1
ATOM 1321 C C . LYS A 1 162 ? -11.415 12.958 20.206 1.00 86.00 162 LYS A C 1
ATOM 1323 O O . LYS A 1 162 ? -12.124 13.040 21.209 1.00 86.00 162 LYS A O 1
ATOM 1328 N N . ILE A 1 163 ? -11.899 13.222 18.991 1.00 83.75 163 ILE A N 1
ATOM 1329 C CA . ILE A 1 163 ? -13.340 13.352 18.769 1.00 83.75 163 ILE A CA 1
ATOM 1330 C C . ILE A 1 163 ? -13.975 11.974 18.995 1.00 83.75 163 ILE A C 1
ATOM 1332 O O . ILE A 1 163 ? -13.464 10.958 18.525 1.00 83.75 163 ILE A O 1
ATOM 1336 N N . ASN A 1 164 ? -15.100 11.930 19.717 1.00 81.06 164 ASN A N 1
ATOM 1337 C CA . ASN A 1 164 ? -15.841 10.692 19.991 1.00 81.06 164 ASN A CA 1
ATOM 1338 C C . ASN A 1 164 ? -14.997 9.596 20.682 1.00 81.06 164 ASN A C 1
ATOM 1340 O O . ASN A 1 164 ? -15.178 8.412 20.389 1.00 81.06 164 ASN A O 1
ATOM 1344 N N . ASP A 1 165 ? -14.056 9.977 21.553 1.00 85.25 165 ASP A N 1
ATOM 1345 C CA . ASP A 1 165 ? -13.138 9.059 22.255 1.00 85.25 165 ASP A CA 1
ATOM 1346 C C . ASP A 1 165 ? -12.299 8.169 21.312 1.00 85.25 165 ASP A C 1
ATOM 1348 O O . ASP A 1 165 ? -11.779 7.128 21.706 1.00 85.25 165 ASP A O 1
ATOM 1352 N N . SER A 1 166 ? -12.175 8.561 20.042 1.00 84.75 166 SER A N 1
ATOM 1353 C CA . SER A 1 166 ? -11.408 7.829 19.028 1.00 84.75 166 SER A CA 1
ATOM 1354 C C . SER A 1 166 ? -9.990 8.382 18.944 1.00 84.75 166 SER A C 1
ATOM 1356 O O . SER A 1 166 ? -9.794 9.5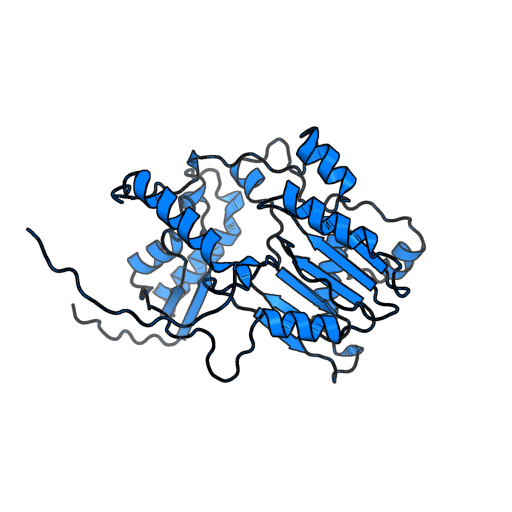95 19.046 1.00 84.75 166 SER A O 1
ATOM 1358 N N . SER A 1 167 ? -8.994 7.521 18.745 1.00 91.31 167 SER A N 1
ATOM 1359 C CA . SER A 1 167 ? -7.624 7.964 18.478 1.00 91.31 167 SER A CA 1
ATOM 1360 C C . SER A 1 167 ? -7.388 7.996 16.977 1.00 91.31 167 SER A C 1
ATOM 1362 O O . SER A 1 167 ? -7.722 7.050 16.272 1.00 91.31 167 SER A O 1
ATOM 1364 N N . ILE A 1 168 ? -6.831 9.093 16.478 1.00 90.50 168 ILE A N 1
ATOM 1365 C CA . ILE A 1 168 ? -6.421 9.211 15.082 1.00 90.50 168 ILE A CA 1
ATOM 1366 C C . ILE A 1 168 ? -4.956 9.617 15.076 1.00 90.50 168 ILE A C 1
ATOM 1368 O O . ILE A 1 168 ? -4.599 10.684 15.575 1.00 90.50 168 ILE A O 1
ATOM 1372 N N . GLU A 1 169 ? -4.122 8.749 14.522 1.00 92.12 169 GLU A N 1
ATOM 1373 C CA . GLU A 1 169 ? -2.692 8.972 14.349 1.00 92.12 169 GLU A CA 1
ATOM 1374 C C . GLU A 1 169 ? -2.339 8.852 12.868 1.00 92.12 169 GLU A C 1
ATOM 1376 O O . GLU A 1 169 ? -2.816 7.953 12.167 1.00 92.12 169 GLU A O 1
ATOM 1381 N N . LEU A 1 170 ? -1.492 9.759 12.388 1.00 93.12 170 LEU A N 1
ATOM 1382 C CA . LEU A 1 170 ? -1.044 9.789 11.004 1.00 93.12 170 LEU A CA 1
ATOM 1383 C C . LEU A 1 170 ? 0.479 9.878 10.954 1.00 93.12 170 LEU A C 1
ATOM 1385 O O . LEU A 1 170 ? 1.082 10.663 11.679 1.00 93.12 170 LEU A O 1
ATOM 1389 N N . GLU A 1 171 ? 1.087 9.084 10.080 1.00 93.00 171 GLU A N 1
ATOM 1390 C CA . GLU A 1 171 ? 2.534 9.054 9.871 1.00 93.00 171 GLU A CA 1
ATOM 1391 C C . GLU A 1 171 ? 2.859 9.023 8.378 1.00 93.00 171 GLU A C 1
ATOM 1393 O O . GLU A 1 171 ? 2.141 8.425 7.565 1.00 93.00 171 GLU A O 1
ATOM 1398 N N . ILE A 1 172 ? 3.970 9.660 8.021 1.00 92.81 172 ILE A N 1
ATOM 1399 C CA . ILE A 1 172 ? 4.524 9.644 6.675 1.00 92.81 172 ILE A CA 1
ATOM 1400 C C . ILE A 1 172 ? 5.554 8.522 6.580 1.00 92.81 172 ILE A C 1
ATOM 1402 O O . ILE A 1 172 ? 6.576 8.563 7.260 1.00 92.81 172 ILE A O 1
ATOM 1406 N N . PHE A 1 173 ? 5.313 7.534 5.720 1.00 91.94 173 PHE A N 1
ATOM 1407 C CA . PHE A 1 173 ? 6.277 6.476 5.448 1.00 91.94 173 PHE A CA 1
ATOM 1408 C C . PHE A 1 173 ? 7.260 6.896 4.360 1.00 91.94 173 PHE A C 1
ATOM 1410 O O . PHE A 1 173 ? 6.871 7.122 3.204 1.00 91.94 173 PHE A O 1
ATOM 1417 N N . LYS A 1 174 ? 8.546 6.912 4.699 1.00 89.06 174 LYS A N 1
ATOM 1418 C CA . LYS A 1 174 ? 9.643 7.097 3.756 1.00 89.06 174 LYS A CA 1
ATOM 1419 C C . LYS A 1 174 ? 10.778 6.154 4.083 1.00 89.06 174 LYS A C 1
ATOM 1421 O O . LYS A 1 174 ? 11.209 6.034 5.214 1.00 89.06 174 LYS A O 1
ATOM 1426 N N . VAL A 1 175 ? 11.306 5.509 3.054 1.00 86.12 175 VAL A N 1
ATOM 1427 C CA . VAL A 1 175 ? 12.576 4.799 3.185 1.00 86.12 175 VAL A CA 1
ATOM 1428 C C . VAL A 1 175 ? 13.677 5.865 3.267 1.00 86.12 175 VAL A C 1
ATOM 1430 O O . VAL A 1 175 ? 13.588 6.847 2.530 1.00 86.12 175 VAL A O 1
ATOM 1433 N N . PRO A 1 176 ? 14.700 5.729 4.123 1.00 86.19 176 PRO A N 1
ATOM 1434 C CA . PRO A 1 176 ? 15.905 6.559 4.065 1.00 86.19 176 PRO A CA 1
ATOM 1435 C C . PRO A 1 176 ? 16.775 6.236 2.844 1.00 86.19 176 PRO A C 1
ATOM 1437 O O . PRO A 1 176 ? 16.720 5.133 2.294 1.00 86.19 176 PRO A O 1
ATOM 1440 N N . ALA A 1 177 ? 17.519 7.213 2.333 1.00 84.00 177 ALA A N 1
ATOM 1441 C CA . ALA A 1 177 ? 18.465 7.033 1.236 1.00 84.00 177 ALA A CA 1
ATOM 1442 C C . ALA A 1 177 ? 19.881 6.947 1.795 1.00 84.00 177 ALA A C 1
ATOM 1444 O O . ALA A 1 177 ? 20.268 7.779 2.615 1.00 84.00 177 ALA A O 1
ATOM 1445 N N . ASP A 1 178 ? 20.667 6.002 1.287 1.00 80.38 178 ASP A N 1
ATOM 1446 C CA . ASP A 1 178 ? 22.113 6.029 1.489 1.00 80.38 178 ASP A CA 1
ATOM 1447 C C . ASP A 1 178 ? 22.775 6.988 0.483 1.00 80.38 178 ASP A C 1
ATOM 1449 O O . ASP A 1 178 ? 22.269 7.202 -0.630 1.00 80.38 178 ASP A O 1
ATOM 1453 N N . PHE A 1 179 ? 23.911 7.571 0.862 1.00 73.81 179 PHE A N 1
ATOM 1454 C CA . PHE A 1 179 ? 24.640 8.542 0.050 1.00 73.81 179 PHE A CA 1
ATOM 1455 C C . PHE A 1 179 ? 25.074 7.934 -1.291 1.00 73.81 179 PHE A C 1
ATOM 1457 O O . PHE A 1 179 ? 24.827 8.536 -2.343 1.00 73.81 179 PHE A O 1
ATOM 1464 N N . ASP A 1 180 ? 25.584 6.701 -1.262 1.00 79.62 180 ASP A N 1
ATOM 1465 C CA . ASP A 1 180 ? 26.123 5.979 -2.425 1.00 79.62 180 ASP A CA 1
ATOM 1466 C C . ASP A 1 180 ? 25.045 5.347 -3.323 1.00 79.62 180 ASP A C 1
ATOM 1468 O O . ASP A 1 180 ? 25.338 4.728 -4.348 1.00 79.62 180 ASP A O 1
ATOM 1472 N N . MET A 1 181 ? 23.767 5.506 -2.974 1.00 77.38 181 MET A N 1
ATOM 1473 C CA . MET A 1 181 ? 22.673 4.945 -3.756 1.00 77.38 181 MET A CA 1
ATOM 1474 C C . MET A 1 181 ? 22.498 5.683 -5.097 1.00 77.38 181 MET A C 1
ATOM 1476 O O . MET A 1 181 ? 22.472 6.918 -5.155 1.00 77.38 181 MET A O 1
ATOM 1480 N N . GLN A 1 182 ? 22.318 4.925 -6.185 1.00 75.00 182 GLN A N 1
ATOM 1481 C CA . GLN A 1 182 ? 22.076 5.478 -7.523 1.00 75.00 182 GLN A CA 1
ATOM 1482 C C . GLN A 1 182 ? 20.789 6.317 -7.569 1.00 75.00 182 GLN A C 1
ATOM 1484 O O . GLN A 1 182 ? 19.817 6.015 -6.878 1.00 75.00 182 GLN A O 1
ATOM 1489 N N . HIS A 1 183 ? 20.742 7.337 -8.433 1.00 73.69 183 HIS A N 1
ATOM 1490 C CA . HIS A 1 183 ? 19.598 8.256 -8.545 1.00 73.69 183 HIS A CA 1
ATOM 1491 C C . HIS A 1 183 ? 18.255 7.554 -8.760 1.00 73.69 183 HIS A C 1
ATOM 1493 O O . HIS A 1 183 ? 17.260 7.901 -8.129 1.00 73.69 183 HIS A O 1
ATOM 1499 N N . ILE A 1 184 ? 18.223 6.533 -9.609 1.00 71.00 184 ILE A N 1
ATOM 1500 C CA . ILE A 1 184 ? 16.999 5.775 -9.860 1.00 71.00 184 ILE A CA 1
ATOM 1501 C C . ILE A 1 184 ? 16.560 4.938 -8.658 1.00 71.00 184 ILE A C 1
ATOM 1503 O O . ILE A 1 184 ? 15.376 4.883 -8.356 1.00 71.00 184 ILE A O 1
ATOM 1507 N N . MET A 1 185 ? 17.496 4.361 -7.904 1.00 74.06 185 MET A N 1
ATOM 1508 C CA . MET A 1 185 ? 17.170 3.678 -6.652 1.00 74.06 185 MET A CA 1
ATOM 1509 C C . MET A 1 185 ? 16.668 4.685 -5.614 1.00 74.06 185 MET A C 1
ATOM 1511 O O . MET A 1 185 ? 15.675 4.427 -4.943 1.00 74.06 185 MET A O 1
ATOM 1515 N N . LYS A 1 186 ? 17.279 5.878 -5.542 1.00 75.31 186 LYS A N 1
ATOM 1516 C CA . LYS A 1 186 ? 16.798 6.979 -4.696 1.00 75.31 186 LYS A CA 1
ATOM 1517 C C . LYS A 1 186 ? 15.357 7.367 -5.033 1.00 75.31 186 LYS A C 1
ATOM 1519 O O . LYS A 1 186 ? 14.581 7.555 -4.098 1.00 75.31 186 LYS A O 1
ATOM 1524 N N . ARG A 1 187 ? 15.009 7.401 -6.325 1.00 74.62 187 ARG A N 1
ATOM 1525 C CA . ARG A 1 187 ? 13.650 7.633 -6.835 1.00 74.62 187 ARG A CA 1
ATOM 1526 C C . ARG A 1 187 ? 12.693 6.491 -6.486 1.00 74.62 187 ARG A C 1
ATOM 1528 O O . ARG A 1 187 ? 11.588 6.771 -6.055 1.00 74.62 187 ARG A O 1
ATOM 1535 N N . GLU A 1 188 ? 13.063 5.228 -6.682 1.00 74.69 188 GLU A N 1
ATOM 1536 C CA . GLU A 1 188 ? 12.132 4.086 -6.567 1.00 74.69 188 GLU A CA 1
ATOM 1537 C C . GLU A 1 188 ? 11.902 3.598 -5.117 1.00 74.69 188 GLU A C 1
ATOM 1539 O O . GLU A 1 188 ? 11.092 2.703 -4.881 1.00 74.69 188 GLU A O 1
ATOM 1544 N N . ARG A 1 189 ? 12.559 4.210 -4.121 1.00 80.00 189 ARG A N 1
ATOM 1545 C CA . ARG A 1 189 ? 12.348 3.987 -2.675 1.00 80.00 189 ARG A CA 1
ATOM 1546 C C . ARG A 1 189 ? 11.020 4.564 -2.175 1.00 80.00 189 ARG A C 1
ATOM 1548 O O . ARG A 1 189 ? 10.968 5.477 -1.353 1.00 80.00 189 ARG A O 1
ATOM 1555 N N . GLN A 1 190 ? 9.925 4.020 -2.675 1.00 78.44 190 GLN A N 1
ATOM 1556 C CA . GLN A 1 190 ? 8.588 4.502 -2.367 1.00 78.44 190 GLN A CA 1
ATOM 1557 C C . GLN A 1 190 ? 7.753 3.382 -1.763 1.00 78.44 190 GLN A C 1
ATOM 1559 O O . GLN A 1 190 ? 7.723 2.256 -2.261 1.00 78.44 190 GLN A O 1
ATOM 1564 N N . MET A 1 191 ? 7.006 3.709 -0.712 1.00 86.69 191 MET A N 1
ATOM 1565 C CA . MET A 1 191 ? 5.922 2.843 -0.270 1.00 86.69 191 MET A CA 1
ATOM 1566 C C . MET A 1 191 ? 4.823 2.869 -1.325 1.00 86.69 191 MET A C 1
ATOM 1568 O O . MET A 1 191 ? 4.174 3.894 -1.535 1.00 86.69 191 MET A O 1
ATOM 1572 N N . HIS A 1 192 ? 4.614 1.727 -1.975 1.00 87.19 192 HIS A N 1
ATOM 1573 C CA . HIS A 1 192 ? 3.591 1.544 -2.999 1.00 87.19 192 HIS A CA 1
ATOM 1574 C C . HIS A 1 192 ? 2.469 0.596 -2.537 1.00 87.19 192 HIS A C 1
ATOM 1576 O O . HIS A 1 192 ? 1.721 0.057 -3.354 1.00 87.19 192 HIS A O 1
ATOM 1582 N N . THR A 1 193 ? 2.291 0.420 -1.233 1.00 89.19 193 THR A N 1
ATOM 1583 C CA . THR A 1 193 ? 1.187 -0.349 -0.652 1.00 89.19 193 THR A CA 1
ATOM 1584 C C . THR A 1 193 ? -0.136 0.412 -0.776 1.00 89.19 193 THR A C 1
ATOM 1586 O O . THR A 1 193 ? -0.159 1.644 -0.876 1.00 89.19 193 THR A O 1
ATOM 1589 N N . LYS A 1 194 ? -1.236 -0.343 -0.892 1.00 92.38 194 LYS A N 1
ATOM 1590 C CA . LYS A 1 194 ? -2.617 0.148 -0.791 1.00 92.38 194 LYS A CA 1
ATOM 1591 C C . LYS A 1 194 ? -3.463 -0.932 -0.126 1.00 92.38 194 LYS A C 1
ATOM 1593 O O . LYS A 1 194 ? -4.008 -1.813 -0.799 1.00 92.38 194 LYS A O 1
ATOM 1598 N N . PHE A 1 195 ? -3.541 -0.899 1.193 1.00 94.69 195 PHE A N 1
ATOM 1599 C CA . PHE A 1 195 ? -4.403 -1.799 1.938 1.00 94.69 195 PHE A CA 1
ATOM 1600 C C . PHE A 1 195 ? -5.036 -1.108 3.141 1.00 94.69 195 PHE A C 1
ATOM 1602 O O . PHE A 1 195 ? -4.574 -0.073 3.616 1.00 94.69 195 PHE A O 1
ATOM 1609 N N . LEU A 1 196 ? -6.117 -1.704 3.627 1.00 94.81 196 LEU A N 1
ATOM 1610 C CA . LEU A 1 196 ? -6.712 -1.373 4.910 1.00 94.81 196 LEU A CA 1
ATOM 1611 C C . LEU A 1 196 ? -6.982 -2.654 5.686 1.00 94.81 196 LEU A C 1
ATOM 1613 O O . LEU A 1 196 ? -7.255 -3.706 5.099 1.00 94.81 196 LEU A O 1
ATOM 1617 N N . VAL A 1 197 ? -6.946 -2.556 7.004 1.00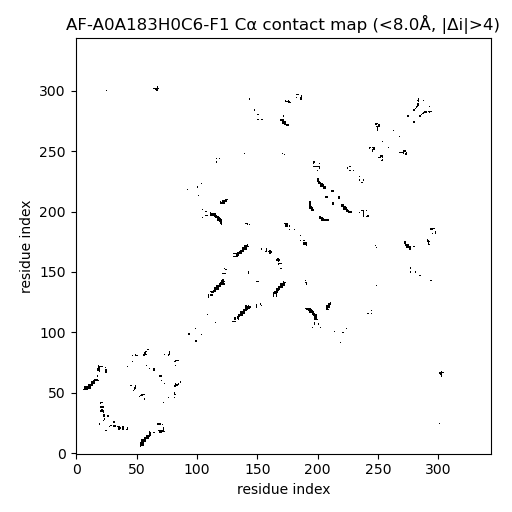 97.00 197 VAL A N 1
ATOM 1618 C CA . VAL A 1 197 ? -7.301 -3.656 7.890 1.00 97.00 197 VAL A CA 1
ATOM 1619 C C . VAL A 1 197 ? -8.074 -3.140 9.094 1.00 97.00 197 VAL A C 1
ATOM 1621 O O . VAL A 1 197 ? -7.704 -2.151 9.723 1.00 97.00 197 VAL A O 1
ATOM 1624 N N . THR A 1 198 ? -9.171 -3.820 9.400 1.00 96.19 198 THR A N 1
ATOM 1625 C CA . THR A 1 198 ? -10.013 -3.596 10.576 1.00 96.19 198 THR A CA 1
ATOM 1626 C C . THR A 1 198 ? -10.004 -4.838 11.456 1.00 96.19 198 THR A C 1
ATOM 1628 O O . THR A 1 198 ? -9.348 -5.834 11.151 1.00 96.19 198 THR A O 1
ATOM 1631 N N . ASP A 1 199 ? -10.770 -4.835 12.543 1.00 94.69 199 ASP A N 1
ATOM 1632 C CA . ASP A 1 199 ? -10.901 -5.994 13.426 1.00 94.69 199 ASP A CA 1
ATOM 1633 C C . ASP A 1 199 ? -11.548 -7.226 12.767 1.00 94.69 199 ASP A C 1
ATOM 1635 O O . ASP A 1 199 ? -11.455 -8.337 13.304 1.00 94.69 199 ASP A O 1
ATOM 1639 N N . THR A 1 200 ? -12.186 -7.052 11.606 1.00 95.25 200 THR A N 1
ATOM 1640 C CA . THR A 1 200 ? -12.894 -8.126 10.895 1.00 95.25 200 THR A CA 1
ATOM 1641 C C . THR A 1 200 ? -12.632 -8.187 9.395 1.00 95.25 200 THR A C 1
ATOM 1643 O O . THR A 1 200 ? -12.877 -9.236 8.809 1.00 95.25 200 THR A O 1
ATOM 1646 N N . VAL A 1 201 ? -12.132 -7.130 8.753 1.00 96.75 201 VAL A N 1
ATOM 1647 C CA . VAL A 1 201 ? -11.985 -7.073 7.290 1.00 96.75 201 VAL A CA 1
ATOM 1648 C C . VAL A 1 201 ? -10.573 -6.642 6.920 1.00 96.75 201 VAL A C 1
ATOM 1650 O O . VAL A 1 201 ? -10.034 -5.710 7.506 1.00 96.75 201 VAL A O 1
ATOM 1653 N N . GLY A 1 202 ? -9.983 -7.291 5.917 1.00 96.06 202 GLY A N 1
ATOM 1654 C CA . GLY A 1 202 ? -8.781 -6.798 5.248 1.00 96.06 202 GLY A CA 1
ATOM 1655 C C . GLY A 1 202 ? -9.043 -6.570 3.761 1.00 96.06 202 GLY A C 1
ATOM 1656 O O . GLY A 1 202 ? -9.702 -7.388 3.111 1.00 96.06 202 GLY A O 1
ATOM 1657 N N . ILE A 1 203 ? -8.529 -5.468 3.221 1.00 94.75 203 ILE A N 1
ATOM 1658 C CA . ILE A 1 203 ? -8.616 -5.132 1.796 1.00 94.75 203 ILE A CA 1
ATOM 1659 C C . ILE A 1 203 ? -7.223 -4.782 1.309 1.00 94.75 203 ILE A C 1
ATOM 1661 O O . ILE A 1 203 ? -6.616 -3.875 1.859 1.00 94.75 203 ILE A O 1
ATOM 1665 N N . ALA A 1 204 ? -6.742 -5.442 0.260 1.00 93.19 204 ALA A N 1
ATOM 1666 C CA . ALA A 1 204 ? -5.490 -5.106 -0.413 1.00 93.19 204 ALA A CA 1
ATOM 1667 C C . ALA A 1 204 ? -5.759 -4.902 -1.903 1.00 93.19 204 ALA A C 1
ATOM 1669 O O . ALA A 1 204 ? -6.385 -5.748 -2.540 1.00 93.19 204 ALA A O 1
ATOM 1670 N N . GLY A 1 205 ? -5.309 -3.790 -2.477 1.00 89.50 205 GLY A N 1
ATOM 1671 C CA . GLY A 1 205 ? -5.622 -3.467 -3.864 1.00 89.50 205 GLY A CA 1
ATOM 1672 C C . GLY A 1 205 ? -4.584 -2.611 -4.564 1.00 89.50 205 GLY A C 1
ATOM 1673 O O . GLY A 1 205 ? -3.477 -2.399 -4.082 1.00 89.50 205 GLY A O 1
ATOM 1674 N N . THR A 1 206 ? -4.953 -2.141 -5.753 1.00 84.62 206 THR A N 1
ATOM 1675 C CA . THR A 1 206 ? -4.065 -1.366 -6.631 1.00 84.62 206 THR A CA 1
ATOM 1676 C C . THR A 1 206 ? -4.393 0.128 -6.665 1.00 84.62 206 THR A C 1
ATOM 1678 O O . THR A 1 206 ? -3.585 0.907 -7.162 1.00 84.62 206 THR A O 1
ATOM 1681 N N . SER A 1 207 ? -5.569 0.540 -6.183 1.00 81.62 207 SER A N 1
ATOM 1682 C CA . SER A 1 207 ? -6.018 1.939 -6.217 1.00 81.62 207 SER A CA 1
ATOM 1683 C C . SER A 1 207 ? -5.453 2.737 -5.049 1.00 81.62 207 SER A C 1
ATOM 1685 O O . SER A 1 207 ? -5.616 2.328 -3.900 1.00 81.62 207 SER A O 1
ATOM 1687 N N . ASN A 1 208 ? -4.871 3.904 -5.333 1.00 84.38 208 ASN A N 1
ATOM 1688 C CA . ASN A 1 208 ? -4.608 4.902 -4.297 1.00 84.38 208 ASN A CA 1
ATOM 1689 C C . ASN A 1 208 ? -5.915 5.493 -3.773 1.00 84.38 208 ASN A C 1
ATOM 1691 O O . ASN A 1 208 ? -6.969 5.342 -4.391 1.00 84.38 208 ASN A O 1
ATOM 1695 N N . TRP A 1 209 ? -5.849 6.140 -2.613 1.00 83.88 209 TRP A N 1
ATOM 1696 C CA . TRP A 1 209 ? -7.026 6.690 -1.946 1.00 83.88 209 TRP A CA 1
ATOM 1697 C C . TRP A 1 209 ? -7.102 8.190 -2.180 1.00 83.88 209 TRP A C 1
ATOM 1699 O O . TRP A 1 209 ? -7.179 8.998 -1.256 1.00 83.88 209 TRP A O 1
ATOM 1709 N N . ALA A 1 210 ? -7.054 8.539 -3.459 1.00 80.69 210 ALA A N 1
ATOM 1710 C CA . ALA A 1 210 ? -7.204 9.884 -3.969 1.00 80.69 210 ALA A CA 1
ATOM 1711 C C . ALA A 1 210 ? -8.513 9.975 -4.763 1.00 80.69 210 ALA A C 1
ATOM 1713 O O . ALA A 1 210 ? -8.937 8.991 -5.372 1.00 80.69 210 ALA A O 1
ATOM 1714 N N . GLY A 1 211 ? -9.188 11.127 -4.719 1.00 75.56 211 GLY A N 1
ATOM 1715 C CA . GLY A 1 211 ? -10.518 11.287 -5.320 1.00 75.56 211 GLY A CA 1
ATOM 1716 C C . GLY A 1 211 ? -10.593 10.905 -6.805 1.00 75.56 211 GLY A C 1
ATOM 1717 O O . GLY A 1 211 ? -11.572 10.299 -7.232 1.00 75.56 211 GLY A O 1
ATOM 1718 N N . ASP A 1 212 ? -9.533 11.164 -7.568 1.00 74.75 212 ASP A N 1
ATOM 1719 C CA . ASP A 1 212 ? -9.406 10.829 -8.991 1.00 74.75 212 ASP A CA 1
ATOM 1720 C C . ASP A 1 212 ? -9.422 9.315 -9.271 1.00 74.75 212 ASP A C 1
ATOM 1722 O O . ASP A 1 212 ? -9.921 8.891 -10.312 1.00 74.75 212 ASP A O 1
ATOM 1726 N N . TYR A 1 213 ? -8.989 8.471 -8.325 1.00 75.62 213 TYR A N 1
ATOM 1727 C CA . TYR A 1 213 ? -9.106 7.006 -8.436 1.00 75.62 213 TYR A CA 1
ATOM 1728 C C . TYR A 1 213 ? -10.552 6.510 -8.360 1.00 75.62 213 TYR A C 1
ATOM 1730 O O . TYR A 1 213 ? -10.822 5.359 -8.724 1.00 75.62 213 TYR A O 1
ATOM 1738 N N . PHE A 1 214 ? -11.478 7.360 -7.913 1.00 75.62 214 PHE A N 1
ATOM 1739 C CA . PHE A 1 214 ? -12.888 7.031 -7.742 1.00 75.62 214 PHE A CA 1
ATOM 1740 C C . PHE A 1 214 ? -13.830 7.845 -8.646 1.00 75.62 214 PHE A C 1
ATOM 1742 O O . PHE A 1 214 ? -15.010 7.512 -8.711 1.00 75.62 214 PHE A O 1
ATOM 1749 N N . ASP A 1 215 ? -13.323 8.832 -9.395 1.00 69.12 215 ASP A N 1
ATOM 1750 C CA . ASP A 1 215 ? -14.105 9.721 -10.279 1.00 69.12 215 ASP A CA 1
ATOM 1751 C C . ASP A 1 215 ? -14.246 9.198 -11.732 1.00 69.12 215 ASP A C 1
ATOM 1753 O O . ASP A 1 215 ? -14.563 9.918 -12.676 1.00 69.12 215 ASP A O 1
ATOM 1757 N N . GLY A 1 216 ? -14.033 7.893 -11.932 1.00 59.19 216 GLY A N 1
ATOM 1758 C CA . GLY A 1 216 ? -14.109 7.239 -13.241 1.00 59.19 216 GLY A CA 1
ATOM 1759 C C . GLY A 1 216 ? -12.841 7.399 -14.093 1.00 59.19 216 GLY A C 1
ATOM 1760 O O . GLY A 1 216 ? -11.992 8.248 -13.864 1.00 59.19 216 GLY A O 1
ATOM 1761 N N . GLY A 1 217 ? -12.664 6.517 -15.082 1.00 63.34 217 GLY A N 1
ATOM 1762 C CA . GLY A 1 217 ? -11.520 6.566 -16.009 1.00 63.34 217 GLY A CA 1
ATOM 1763 C C . GLY A 1 217 ? -10.252 5.820 -15.566 1.00 63.34 217 GLY A C 1
ATOM 1764 O O . GLY A 1 217 ? -9.370 5.614 -16.398 1.00 63.34 217 GLY A O 1
ATOM 1765 N N . ILE A 1 218 ? -10.178 5.335 -14.321 1.00 68.81 218 ILE A N 1
ATOM 1766 C CA . ILE A 1 218 ? -9.063 4.514 -13.813 1.00 68.81 218 ILE A CA 1
ATOM 1767 C C . ILE A 1 218 ? -9.512 3.058 -13.612 1.00 68.81 218 ILE A C 1
ATOM 1769 O O . ILE A 1 218 ? -10.645 2.778 -13.220 1.00 68.81 218 ILE A O 1
ATOM 1773 N N . THR A 1 219 ? -8.620 2.106 -13.902 1.00 68.00 219 THR A N 1
ATOM 1774 C CA . THR A 1 219 ? -8.856 0.664 -13.719 1.00 68.00 219 THR A CA 1
ATOM 1775 C C . THR A 1 219 ? -8.036 0.142 -12.544 1.00 68.00 219 THR A C 1
ATOM 1777 O O . THR A 1 219 ? -6.857 0.473 -12.437 1.00 68.00 219 THR A O 1
ATOM 1780 N N . GLY A 1 220 ? -8.614 -0.710 -11.699 1.00 75.25 220 GLY A N 1
ATOM 1781 C CA . GLY A 1 220 ? -7.899 -1.332 -10.586 1.00 75.25 220 GLY A CA 1
ATOM 1782 C C . GLY A 1 220 ? -8.529 -2.647 -10.145 1.00 75.25 220 GLY A C 1
ATOM 1783 O O . GLY A 1 220 ? -9.611 -3.018 -10.605 1.00 75.25 220 GLY A O 1
ATOM 1784 N N . ALA A 1 221 ? -7.840 -3.351 -9.253 1.00 80.00 221 ALA A N 1
ATOM 1785 C CA . ALA A 1 221 ? -8.323 -4.566 -8.614 1.00 80.00 221 ALA A CA 1
ATOM 1786 C C . ALA A 1 221 ? -8.026 -4.520 -7.113 1.00 80.00 221 ALA A C 1
ATOM 1788 O O . ALA A 1 221 ? -7.032 -3.935 -6.684 1.00 80.00 221 ALA A O 1
ATOM 1789 N N . ALA A 1 222 ? -8.891 -5.151 -6.325 1.00 86.50 222 ALA A N 1
ATOM 1790 C CA . ALA A 1 222 ? -8.687 -5.338 -4.900 1.00 86.50 222 ALA A CA 1
ATOM 1791 C C . ALA A 1 222 ? -9.153 -6.734 -4.488 1.00 86.50 222 ALA A C 1
ATOM 1793 O O . ALA A 1 222 ? -10.151 -7.247 -4.998 1.00 86.50 222 ALA A O 1
ATOM 1794 N N . PHE A 1 223 ? -8.410 -7.336 -3.570 1.00 90.62 223 PHE A N 1
ATOM 1795 C CA . PHE A 1 223 ? -8.805 -8.513 -2.825 1.00 90.62 223 PHE A CA 1
ATOM 1796 C C . PHE A 1 223 ? -9.392 -8.066 -1.488 1.00 90.62 223 PHE A C 1
ATOM 1798 O O . PHE A 1 223 ? -8.785 -7.267 -0.775 1.00 90.62 223 PHE A O 1
ATOM 1805 N N . ILE A 1 224 ? -10.576 -8.579 -1.165 1.00 91.69 224 ILE A N 1
ATOM 1806 C CA . ILE A 1 224 ? -11.312 -8.265 0.057 1.00 91.69 224 ILE A CA 1
ATOM 1807 C C . ILE A 1 224 ? -11.574 -9.589 0.759 1.00 91.69 224 ILE A C 1
ATOM 1809 O O . ILE A 1 224 ? -12.182 -10.483 0.167 1.00 91.69 224 ILE A O 1
ATOM 1813 N N . LEU A 1 225 ? -11.153 -9.705 2.016 1.00 94.56 225 LEU A N 1
ATOM 1814 C CA . LEU A 1 225 ? -11.511 -10.842 2.852 1.00 94.56 225 LEU A CA 1
ATOM 1815 C C . LEU A 1 225 ? -12.225 -10.353 4.106 1.00 94.56 225 LEU A C 1
ATOM 1817 O O . LEU A 1 225 ? -11.635 -9.712 4.977 1.00 94.56 225 LEU A O 1
ATOM 1821 N N . ASN A 1 226 ? -13.512 -10.680 4.172 1.00 94.38 226 ASN A N 1
ATOM 1822 C CA . ASN A 1 226 ? -14.352 -10.426 5.326 1.00 94.38 226 ASN A CA 1
ATOM 1823 C C . ASN A 1 226 ? -14.317 -11.648 6.258 1.00 94.38 226 ASN A C 1
ATOM 1825 O O . ASN A 1 226 ? -14.656 -12.761 5.862 1.00 94.38 226 ASN A O 1
ATOM 1829 N N . GLN A 1 227 ? -13.883 -11.423 7.494 1.00 94.19 227 GLN A N 1
ATOM 1830 C CA . GLN A 1 227 ? -13.765 -12.411 8.560 1.00 94.19 227 GLN A CA 1
ATOM 1831 C C . GLN A 1 227 ? -14.665 -12.066 9.766 1.00 94.19 227 GLN A C 1
ATOM 1833 O O . GLN A 1 227 ? -14.366 -12.472 10.890 1.00 94.19 227 GLN A O 1
ATOM 1838 N N . THR A 1 228 ? -15.763 -11.324 9.563 1.00 93.19 228 THR A N 1
ATOM 1839 C CA . THR A 1 228 ? -16.713 -10.937 10.625 1.00 93.19 228 THR A CA 1
ATOM 1840 C C . THR A 1 228 ? -17.280 -12.153 11.359 1.00 93.19 228 THR A C 1
ATOM 1842 O O . THR A 1 228 ? -17.263 -12.181 12.588 1.00 93.19 228 THR A O 1
ATOM 1845 N N . GLU A 1 229 ? -17.702 -13.185 10.626 1.00 93.88 229 GLU A N 1
ATOM 1846 C CA . GLU A 1 229 ? -18.271 -14.426 11.184 1.00 93.88 229 GLU A CA 1
ATOM 1847 C C . GLU A 1 229 ? -17.207 -15.476 11.553 1.00 93.88 229 GLU A C 1
ATOM 1849 O O . GLU A 1 229 ? -17.522 -16.603 11.931 1.00 93.88 229 GLU A O 1
ATOM 1854 N N . VAL A 1 230 ? -15.923 -15.127 11.451 1.00 93.75 230 VAL A N 1
ATOM 1855 C CA . VAL A 1 230 ? -14.813 -16.031 11.765 1.00 93.75 230 VAL A CA 1
ATOM 1856 C C . VAL A 1 230 ? -14.357 -15.783 13.211 1.00 93.75 230 VAL A C 1
ATOM 1858 O O . VAL A 1 230 ? -14.153 -14.621 13.581 1.00 93.75 230 VAL A O 1
ATOM 1861 N N . PRO A 1 231 ? -14.155 -16.829 14.038 1.00 92.69 231 PRO A N 1
ATOM 1862 C CA . PRO A 1 231 ? -13.570 -16.689 15.374 1.00 92.69 231 PRO A CA 1
ATOM 1863 C C . PRO A 1 231 ? -12.201 -16.008 15.328 1.00 92.69 231 PRO A C 1
ATOM 1865 O O . PRO A 1 231 ? -11.444 -16.215 14.376 1.00 92.69 231 PRO A O 1
ATOM 1868 N N . LEU A 1 232 ? -11.874 -15.207 16.347 1.00 87.56 232 LEU A N 1
ATOM 1869 C CA . LEU A 1 232 ? -10.677 -14.356 16.374 1.00 87.56 232 LEU A CA 1
ATOM 1870 C C . LEU A 1 232 ? -9.386 -15.143 16.087 1.00 87.56 232 LEU A C 1
ATOM 1872 O O . LEU A 1 232 ? -8.526 -14.672 15.348 1.00 87.56 232 LEU A O 1
ATOM 1876 N N . GLU A 1 233 ? -9.285 -16.366 16.603 1.00 88.75 233 GLU A N 1
ATOM 1877 C CA . GLU A 1 233 ? -8.116 -17.248 16.501 1.00 88.75 233 GLU A CA 1
ATOM 1878 C C . GLU A 1 233 ? -7.857 -17.720 15.063 1.00 88.75 233 GLU A C 1
ATOM 1880 O O . GLU A 1 233 ? -6.737 -18.093 14.714 1.00 88.75 233 GLU A O 1
ATOM 1885 N N . ARG A 1 234 ? -8.893 -17.690 14.215 1.00 92.25 234 ARG A N 1
ATOM 1886 C CA . ARG A 1 234 ? -8.854 -18.110 12.807 1.00 92.25 234 ARG A CA 1
ATOM 1887 C C . ARG A 1 234 ? -8.812 -16.930 11.837 1.00 92.25 234 ARG A C 1
ATOM 1889 O O . ARG A 1 234 ? -8.819 -17.128 10.620 1.00 92.25 234 ARG A O 1
ATOM 1896 N N . ARG A 1 235 ? -8.729 -15.693 12.339 1.00 93.00 235 ARG A N 1
ATOM 1897 C CA . ARG A 1 235 ? -8.599 -14.481 11.513 1.00 93.00 235 ARG A CA 1
ATOM 1898 C C . ARG A 1 235 ? -7.164 -14.267 11.027 1.00 93.00 235 ARG A C 1
ATOM 1900 O O . ARG A 1 235 ? -6.590 -13.203 11.235 1.00 93.00 235 ARG A O 1
ATOM 1907 N N . HIS A 1 236 ? -6.562 -15.287 10.409 1.00 91.69 236 HIS A N 1
ATOM 1908 C CA . HIS A 1 236 ? -5.150 -15.256 10.009 1.00 91.69 236 HIS A CA 1
ATOM 1909 C C . HIS A 1 236 ? -4.843 -14.105 9.053 1.00 91.69 236 HIS A C 1
ATOM 1911 O O . HIS A 1 236 ? -3.886 -13.385 9.278 1.00 91.69 236 HIS A O 1
ATOM 1917 N N . PHE A 1 237 ? -5.692 -13.855 8.057 1.00 93.38 237 PHE A N 1
ATOM 1918 C CA . PHE A 1 237 ? -5.462 -12.768 7.108 1.00 93.38 237 PHE A CA 1
ATOM 1919 C C . PHE A 1 237 ? -5.511 -11.382 7.760 1.00 93.38 237 PHE A C 1
ATOM 1921 O O . PHE A 1 237 ? -4.594 -10.592 7.567 1.00 93.38 237 PHE A O 1
ATOM 1928 N N . VAL A 1 238 ? -6.537 -11.092 8.569 1.00 94.69 238 VAL A N 1
ATOM 1929 C CA . VAL A 1 238 ? -6.615 -9.830 9.327 1.00 94.69 238 VAL A CA 1
ATOM 1930 C C . VAL A 1 238 ? -5.428 -9.692 10.283 1.00 94.69 238 VAL A C 1
ATOM 1932 O O . VAL A 1 238 ? -4.835 -8.620 10.367 1.00 94.69 238 VAL A O 1
ATOM 1935 N N . ARG A 1 239 ? -5.052 -10.768 10.985 1.00 92.44 239 ARG A N 1
ATOM 1936 C CA . ARG A 1 239 ? -3.886 -10.784 11.877 1.00 92.44 239 ARG A CA 1
ATOM 1937 C C . ARG A 1 239 ? -2.603 -10.464 11.115 1.00 92.44 239 ARG A C 1
ATOM 1939 O O . ARG A 1 239 ? -1.863 -9.588 11.543 1.00 92.44 239 ARG A O 1
ATOM 1946 N N . ASP A 1 240 ? -2.355 -11.152 10.009 1.00 92.69 240 ASP A N 1
ATOM 1947 C CA . ASP A 1 240 ? -1.115 -11.035 9.247 1.00 92.69 240 ASP A CA 1
ATOM 1948 C C . ASP A 1 240 ? -1.029 -9.653 8.575 1.00 92.69 240 ASP A C 1
ATOM 1950 O O . ASP A 1 240 ? 0.009 -9.003 8.656 1.00 92.69 240 ASP A O 1
ATOM 1954 N N . LEU A 1 241 ? -2.139 -9.134 8.033 1.00 94.50 241 LEU A N 1
ATOM 1955 C CA . LEU A 1 241 ? -2.197 -7.791 7.444 1.00 94.50 241 LEU A CA 1
ATOM 1956 C C . LEU A 1 241 ? -2.027 -6.684 8.498 1.00 94.50 241 LEU A C 1
ATOM 1958 O O . LEU A 1 241 ? -1.307 -5.711 8.274 1.00 94.50 241 LEU A O 1
ATOM 1962 N N . ARG A 1 242 ? -2.627 -6.850 9.685 1.00 93.56 242 ARG A N 1
ATOM 1963 C CA . ARG A 1 242 ? -2.381 -5.974 10.843 1.00 93.56 242 ARG A CA 1
ATOM 1964 C C . ARG A 1 242 ? -0.915 -6.021 11.265 1.00 93.56 242 ARG A C 1
ATOM 1966 O O . ARG A 1 242 ? -0.344 -4.988 11.598 1.00 93.56 242 ARG A O 1
ATOM 1973 N N . CYS A 1 243 ? -0.312 -7.202 11.258 1.00 90.38 243 CYS A N 1
ATOM 1974 C CA . CYS A 1 243 ? 1.092 -7.383 11.584 1.00 90.38 243 CYS A CA 1
ATOM 1975 C C . CYS A 1 243 ? 2.021 -6.694 10.584 1.00 90.38 243 CYS A C 1
ATOM 1977 O O . CYS A 1 243 ? 2.967 -6.039 11.011 1.00 90.38 243 CYS A O 1
ATOM 1979 N N . THR A 1 244 ? 1.725 -6.771 9.285 1.00 91.00 244 THR A N 1
ATOM 1980 C CA . THR A 1 244 ? 2.435 -6.001 8.256 1.00 91.00 244 THR A CA 1
ATOM 1981 C C . THR A 1 244 ? 2.359 -4.505 8.551 1.00 91.00 244 THR A C 1
ATOM 1983 O O . THR A 1 244 ? 3.402 -3.866 8.676 1.00 91.00 244 THR A O 1
ATOM 1986 N N . PHE A 1 245 ? 1.157 -3.968 8.782 1.00 92.88 245 PHE A N 1
ATOM 1987 C CA . PHE A 1 245 ? 0.981 -2.554 9.124 1.00 92.88 245 PHE A CA 1
ATOM 1988 C C . PHE A 1 245 ? 1.807 -2.140 10.346 1.00 92.88 245 PHE A C 1
ATOM 1990 O O . PHE A 1 245 ? 2.567 -1.177 10.302 1.00 92.88 245 PHE A O 1
ATOM 1997 N N . LEU A 1 246 ? 1.678 -2.881 11.451 1.00 89.88 246 LEU A N 1
ATOM 1998 C CA . LEU A 1 246 ? 2.378 -2.563 12.694 1.00 89.88 246 LEU A CA 1
ATOM 1999 C C . LEU A 1 246 ? 3.894 -2.675 12.545 1.00 89.88 246 LEU A C 1
ATOM 2001 O O . LEU A 1 246 ? 4.615 -1.919 13.192 1.00 89.88 246 LEU A O 1
ATOM 2005 N N . SER A 1 247 ? 4.375 -3.570 11.679 1.00 86.06 247 SER A N 1
ATOM 2006 C CA . SER A 1 247 ? 5.802 -3.674 11.395 1.00 86.06 247 SER A CA 1
ATOM 2007 C C . SER A 1 247 ? 6.348 -2.460 10.661 1.00 86.06 247 SER A C 1
ATOM 2009 O O . SER A 1 247 ? 7.432 -2.001 10.998 1.00 86.06 247 SER A O 1
ATOM 2011 N N . HIS A 1 248 ? 5.579 -1.877 9.742 1.00 88.56 248 HIS A N 1
ATOM 2012 C CA . HIS A 1 248 ? 5.948 -0.620 9.097 1.00 88.56 248 HIS A CA 1
ATOM 2013 C C . HIS A 1 248 ? 5.814 0.569 10.056 1.00 88.56 248 HIS A C 1
ATOM 2015 O O . HIS A 1 248 ? 6.671 1.446 10.076 1.00 88.56 248 HIS A O 1
ATOM 2021 N N . TRP A 1 249 ? 4.767 0.574 10.886 1.00 88.31 249 TRP A N 1
ATOM 2022 C CA . TRP A 1 249 ? 4.477 1.650 11.836 1.00 88.31 249 TRP A CA 1
ATOM 2023 C C . TRP A 1 249 ? 5.507 1.756 12.967 1.00 88.31 249 TRP A C 1
ATOM 2025 O O . TRP A 1 249 ? 5.892 2.853 13.355 1.00 88.31 249 TRP A O 1
ATOM 2035 N N . LEU A 1 250 ? 5.929 0.620 13.530 1.00 82.75 250 LEU A N 1
ATOM 2036 C CA . LEU A 1 250 ? 6.831 0.567 14.685 1.00 82.75 250 LEU A CA 1
ATOM 2037 C C . LEU A 1 250 ? 8.264 0.164 14.321 1.00 82.75 250 LEU A C 1
ATOM 2039 O O . LEU A 1 250 ? 9.126 0.241 15.186 1.00 82.75 250 LEU A O 1
ATOM 2043 N N . SER A 1 251 ? 8.527 -0.278 13.087 1.00 69.25 251 SER A N 1
ATOM 2044 C CA . SER A 1 251 ? 9.800 -0.903 12.688 1.00 69.25 251 SER A CA 1
ATOM 2045 C C . SER A 1 251 ? 10.159 -2.193 13.447 1.00 69.25 251 SER A C 1
ATOM 2047 O O . SER A 1 251 ? 11.333 -2.476 13.670 1.00 69.25 251 SER A O 1
ATOM 2049 N N . PHE A 1 252 ? 9.167 -3.018 13.820 1.00 68.00 252 PHE A N 1
ATOM 2050 C CA . PHE A 1 252 ? 9.391 -4.306 14.5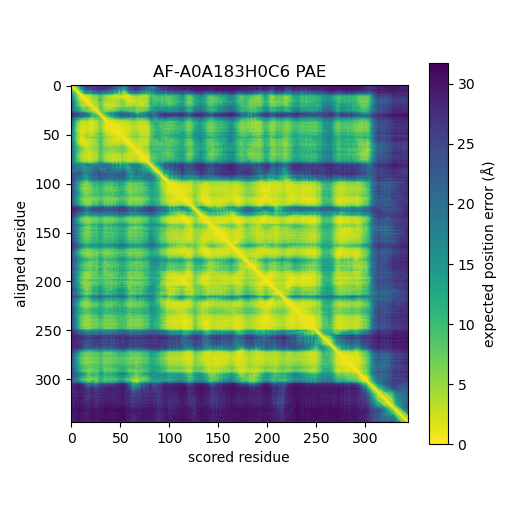09 1.00 68.00 252 PHE A CA 1
ATOM 2051 C C . PHE A 1 252 ? 8.597 -5.473 13.917 1.00 68.00 252 PHE A C 1
ATOM 2053 O O . PHE A 1 252 ? 7.485 -5.316 13.419 1.00 68.00 252 PHE A O 1
ATOM 2060 N N . THR A 1 253 ? 9.134 -6.688 14.023 1.00 62.84 253 THR A N 1
ATOM 2061 C CA . THR A 1 253 ? 8.469 -7.899 13.537 1.00 62.84 253 THR A CA 1
ATOM 2062 C C . THR A 1 253 ? 7.404 -8.410 14.497 1.00 62.84 253 THR A C 1
ATOM 2064 O O . THR A 1 253 ? 7.655 -8.655 15.669 1.00 62.84 253 THR A O 1
ATOM 2067 N N . CYS A 1 254 ? 6.218 -8.705 13.968 1.00 63.88 254 CYS A N 1
ATOM 2068 C CA . CYS A 1 254 ? 5.084 -9.226 14.740 1.00 63.88 254 CYS A CA 1
ATOM 2069 C C . CYS A 1 254 ? 5.306 -10.615 15.386 1.00 63.88 254 CYS A C 1
ATOM 2071 O O . CYS A 1 254 ? 4.444 -11.089 16.123 1.00 63.88 254 CYS A O 1
ATOM 2073 N N . PHE A 1 255 ? 6.427 -11.287 15.093 1.00 55.00 255 PHE A N 1
ATOM 2074 C CA . PHE A 1 255 ? 6.800 -12.574 15.694 1.00 55.00 255 PHE A CA 1
ATOM 2075 C C . PHE A 1 255 ? 7.226 -12.457 17.159 1.00 55.00 255 PHE A C 1
ATOM 2077 O O . PHE A 1 255 ? 7.233 -13.456 17.881 1.00 55.00 255 PHE A O 1
ATOM 2084 N N . ASP A 1 256 ? 7.516 -11.247 17.623 1.00 49.91 256 ASP A N 1
ATOM 2085 C CA . ASP A 1 256 ? 7.922 -11.024 18.992 1.00 49.91 256 ASP A CA 1
ATOM 2086 C C . ASP A 1 256 ? 6.680 -10.889 19.881 1.00 49.91 256 ASP A C 1
ATOM 2088 O O . ASP A 1 256 ? 6.057 -9.833 19.975 1.00 49.91 256 ASP A O 1
ATOM 2092 N N . TYR A 1 257 ? 6.353 -11.950 20.627 1.00 46.50 257 TYR A N 1
ATOM 2093 C CA . TYR A 1 257 ? 5.445 -11.897 21.792 1.00 46.50 257 TYR A CA 1
ATOM 2094 C C . TYR A 1 257 ? 5.842 -10.785 22.797 1.00 46.50 257 TYR A C 1
ATOM 2096 O O . TYR A 1 257 ? 5.052 -10.386 23.653 1.00 46.50 257 TYR A O 1
ATOM 2104 N N . ILE A 1 258 ? 7.064 -10.261 22.660 1.00 49.12 258 ILE A N 1
ATOM 2105 C CA . ILE A 1 258 ? 7.644 -9.125 23.375 1.00 49.12 258 ILE A CA 1
ATOM 2106 C C . ILE A 1 258 ? 7.007 -7.781 22.963 1.00 49.12 258 ILE A C 1
ATOM 2108 O O . ILE A 1 258 ? 7.036 -6.858 23.769 1.00 49.12 258 ILE A O 1
ATOM 2112 N N . ILE A 1 259 ? 6.354 -7.643 21.797 1.00 51.59 259 ILE A N 1
ATOM 2113 C CA . ILE A 1 259 ? 5.758 -6.365 21.342 1.00 51.59 259 ILE A CA 1
ATOM 2114 C C . ILE A 1 259 ? 4.684 -5.845 22.299 1.00 51.59 259 ILE A C 1
ATOM 2116 O O . ILE A 1 259 ? 4.618 -4.640 22.548 1.00 51.59 259 ILE A O 1
ATOM 2120 N N . LEU A 1 260 ? 3.869 -6.721 22.897 1.00 50.59 260 LEU A N 1
ATOM 2121 C CA . LEU A 1 260 ? 2.858 -6.274 23.860 1.00 50.59 260 LEU A CA 1
ATOM 2122 C C . LEU A 1 260 ? 3.515 -5.640 25.100 1.00 50.59 260 LEU A C 1
ATOM 2124 O O . LEU A 1 260 ? 3.050 -4.620 25.591 1.00 50.59 260 LEU A O 1
ATOM 2128 N N . ILE A 1 261 ? 4.633 -6.206 25.562 1.00 51.28 261 ILE A N 1
ATOM 2129 C CA . ILE A 1 261 ? 5.381 -5.718 26.727 1.00 51.28 261 ILE A CA 1
ATOM 2130 C C . ILE A 1 261 ? 6.242 -4.492 26.376 1.00 51.28 261 ILE A C 1
ATOM 2132 O O . ILE A 1 261 ? 6.266 -3.531 27.138 1.00 51.28 261 ILE A O 1
ATOM 2136 N N . ALA A 1 262 ? 6.887 -4.471 25.208 1.00 50.81 262 ALA A N 1
ATOM 2137 C CA . ALA A 1 262 ? 7.707 -3.349 24.752 1.00 50.81 262 ALA A CA 1
ATOM 2138 C C . ALA A 1 262 ? 6.865 -2.099 24.447 1.00 50.81 262 ALA A C 1
ATOM 2140 O O . ALA A 1 262 ? 7.263 -0.998 24.814 1.00 50.81 262 ALA A O 1
ATOM 2141 N N . SER A 1 263 ? 5.675 -2.267 23.857 1.00 52.38 263 SER A N 1
ATOM 2142 C CA . SER A 1 263 ? 4.733 -1.167 23.593 1.00 52.38 263 SER A CA 1
ATOM 2143 C C . SER A 1 263 ? 4.172 -0.519 24.870 1.00 52.38 263 SER A C 1
ATOM 2145 O O . SER A 1 263 ? 3.827 0.660 24.851 1.00 52.38 263 SER A O 1
ATOM 2147 N N . LEU A 1 264 ? 4.122 -1.264 25.984 1.00 51.66 264 LEU A N 1
ATOM 2148 C CA . LEU A 1 264 ? 3.719 -0.774 27.309 1.00 51.66 264 LEU A CA 1
ATOM 2149 C C . LEU A 1 264 ? 4.879 -0.171 28.123 1.00 51.66 264 LEU A C 1
ATOM 2151 O O . LEU A 1 264 ? 4.623 0.589 29.054 1.00 51.66 264 LEU A O 1
ATOM 2155 N N . LEU A 1 265 ? 6.135 -0.509 27.805 1.00 52.25 265 LEU A N 1
ATOM 2156 C CA . LEU A 1 265 ? 7.322 -0.107 28.579 1.00 52.25 265 LEU A CA 1
ATOM 2157 C C . LEU A 1 265 ? 8.177 0.977 27.916 1.00 52.25 265 LEU A C 1
ATOM 2159 O O . LEU A 1 265 ? 8.909 1.666 28.623 1.00 52.25 265 LEU A O 1
ATOM 2163 N N . PHE A 1 266 ? 8.094 1.158 26.597 1.00 49.53 266 PHE A N 1
ATOM 2164 C CA . PHE A 1 266 ? 8.896 2.145 25.880 1.00 49.53 266 PHE A CA 1
ATOM 2165 C C . PHE A 1 266 ? 8.011 3.199 25.219 1.00 49.53 266 PHE A C 1
ATOM 2167 O O . PHE A 1 266 ? 7.131 2.894 24.415 1.00 49.53 266 PHE A O 1
ATOM 2174 N N . SER A 1 267 ? 8.281 4.468 25.540 1.00 52.12 267 SER A N 1
ATOM 2175 C CA . SER A 1 267 ? 7.864 5.605 24.721 1.00 52.12 267 SER A CA 1
ATOM 2176 C C . SER A 1 267 ? 8.224 5.311 23.267 1.00 52.12 267 SER A C 1
ATOM 2178 O O . SER A 1 267 ? 9.386 4.991 23.018 1.00 52.12 267 SER A O 1
ATOM 2180 N N . LYS A 1 268 ? 7.234 5.381 22.363 1.00 55.66 268 LYS A N 1
ATOM 2181 C CA . LYS A 1 268 ? 7.335 5.215 20.901 1.00 55.66 268 LYS A CA 1
ATOM 2182 C C . LYS A 1 268 ? 8.788 5.244 20.415 1.00 55.66 268 LYS A C 1
ATOM 2184 O O . LYS A 1 268 ? 9.377 6.316 20.298 1.00 55.66 268 LYS A O 1
ATOM 2189 N N . ILE A 1 269 ? 9.371 4.068 20.180 1.00 55.53 269 ILE A N 1
ATOM 2190 C CA . ILE A 1 269 ? 10.668 3.981 19.507 1.00 55.53 269 ILE A CA 1
ATOM 2191 C C . ILE A 1 269 ? 10.430 4.558 18.112 1.00 55.53 269 ILE A C 1
ATOM 2193 O O . ILE A 1 269 ? 9.565 4.069 17.385 1.00 55.53 269 ILE A O 1
ATOM 2197 N N . SER A 1 270 ? 11.109 5.660 17.794 1.00 59.12 270 SER A N 1
ATOM 2198 C CA . SER A 1 270 ? 11.009 6.295 16.483 1.00 59.12 270 SER A CA 1
ATOM 2199 C C . SER A 1 270 ? 11.460 5.284 15.436 1.00 59.12 270 SER A C 1
ATOM 2201 O O . SER A 1 270 ? 12.579 4.784 15.507 1.00 59.12 270 SER A O 1
ATOM 2203 N N . SER A 1 271 ? 10.578 4.947 14.502 1.00 72.75 271 SER A N 1
ATOM 2204 C CA . SER A 1 271 ? 10.935 4.145 13.339 1.00 72.75 271 SER A CA 1
ATOM 2205 C C . SER A 1 271 ? 11.699 5.034 12.357 1.00 72.75 271 SER A C 1
ATOM 2207 O O . SER A 1 271 ? 11.262 6.150 12.082 1.00 72.75 271 SER A O 1
ATOM 2209 N N . ASP A 1 272 ? 12.807 4.538 11.800 1.00 80.31 272 ASP A N 1
ATOM 2210 C CA . ASP A 1 272 ? 13.574 5.247 10.760 1.00 80.31 272 ASP A CA 1
ATOM 2211 C C . ASP A 1 272 ? 12.774 5.435 9.461 1.00 80.31 272 ASP A C 1
ATOM 2213 O O . ASP A 1 272 ? 13.191 6.183 8.580 1.00 80.31 272 ASP A O 1
ATOM 2217 N N . TYR A 1 273 ? 11.636 4.743 9.334 1.00 86.62 273 TYR A N 1
ATOM 2218 C CA . TYR A 1 273 ? 10.787 4.773 8.150 1.00 86.62 273 TYR A CA 1
ATOM 2219 C C . TYR A 1 273 ? 9.539 5.639 8.307 1.00 86.62 273 TYR A C 1
ATOM 2221 O O . TYR A 1 273 ? 8.858 5.889 7.315 1.00 86.62 273 TYR A O 1
ATOM 2229 N N . THR A 1 274 ? 9.178 6.043 9.528 1.00 90.62 274 THR A N 1
ATOM 2230 C CA . THR A 1 274 ? 7.940 6.790 9.789 1.00 90.62 274 THR A CA 1
ATOM 2231 C C . THR A 1 274 ? 8.243 8.138 10.408 1.00 90.62 274 THR A C 1
ATOM 2233 O O . THR A 1 274 ? 8.894 8.212 11.450 1.00 90.62 274 THR A O 1
ATOM 2236 N N . HIS A 1 275 ? 7.712 9.190 9.802 1.00 91.00 275 HIS A N 1
ATOM 2237 C CA . HIS A 1 275 ? 7.939 10.565 10.212 1.00 91.00 275 HIS A CA 1
ATOM 2238 C C . HIS A 1 275 ? 6.602 11.264 10.413 1.00 91.00 275 HIS A C 1
ATOM 2240 O O . HIS A 1 275 ? 5.719 11.177 9.554 1.00 91.00 275 HIS A O 1
ATOM 2246 N N . ASN A 1 276 ? 6.465 12.023 11.498 1.00 92.25 276 ASN A N 1
ATOM 2247 C CA . ASN A 1 276 ? 5.250 12.804 11.688 1.00 92.25 276 ASN A CA 1
ATOM 2248 C C . ASN A 1 276 ? 5.155 13.909 10.619 1.00 92.25 276 ASN A C 1
ATOM 2250 O O . ASN A 1 276 ? 6.140 14.302 9.984 1.00 92.25 276 ASN A O 1
ATOM 2254 N N . ILE A 1 277 ? 3.945 14.435 10.434 1.00 92.50 277 ILE A N 1
ATOM 2255 C CA . ILE A 1 277 ? 3.633 15.412 9.383 1.00 92.50 277 ILE A CA 1
ATOM 2256 C C . ILE A 1 277 ? 4.496 16.677 9.497 1.00 92.50 277 ILE A C 1
ATOM 2258 O O . ILE A 1 277 ? 4.951 17.203 8.480 1.00 92.50 277 ILE A O 1
ATOM 2262 N N . LEU A 1 278 ? 4.749 17.154 10.720 1.00 92.38 278 LEU A N 1
ATOM 2263 C CA . LEU A 1 278 ? 5.515 18.379 10.967 1.00 92.38 278 LEU A CA 1
ATOM 2264 C C . LEU A 1 278 ? 7.002 18.213 10.640 1.00 92.38 278 LEU A C 1
ATOM 2266 O O . LEU A 1 278 ? 7.609 19.132 10.087 1.00 92.38 278 LEU A O 1
ATOM 2270 N N . ASP A 1 279 ? 7.585 17.066 10.978 1.00 92.50 279 ASP A N 1
ATOM 2271 C CA . ASP A 1 279 ? 8.977 16.744 10.678 1.00 92.50 279 ASP A CA 1
ATOM 2272 C C . ASP A 1 279 ? 9.169 16.582 9.173 1.00 92.50 279 ASP A C 1
ATOM 2274 O O . ASP A 1 279 ? 10.056 17.220 8.607 1.00 92.50 279 ASP A O 1
ATOM 2278 N N . TYR A 1 280 ? 8.262 15.869 8.499 1.00 93.06 280 TYR A N 1
ATOM 2279 C CA . TYR A 1 280 ? 8.292 15.744 7.043 1.00 93.06 280 TYR A CA 1
ATOM 2280 C C . TYR A 1 280 ? 8.129 17.101 6.331 1.00 93.06 280 TYR A C 1
ATOM 2282 O O . TYR A 1 280 ? 8.884 17.413 5.406 1.00 93.06 280 TYR A O 1
ATOM 2290 N N . GLU A 1 281 ? 7.188 17.952 6.767 1.00 93.44 281 GLU A N 1
ATOM 2291 C CA . GLU A 1 281 ? 7.027 19.302 6.207 1.00 93.44 281 GLU A CA 1
ATOM 2292 C C . GLU A 1 281 ? 8.315 20.121 6.376 1.00 93.44 281 GLU A C 1
ATOM 2294 O O . GLU A 1 281 ? 8.783 20.766 5.432 1.00 93.44 281 GLU A O 1
ATOM 2299 N N . ARG A 1 282 ? 8.910 20.091 7.572 1.00 94.56 282 ARG A N 1
ATOM 2300 C CA . ARG A 1 282 ? 10.131 20.838 7.879 1.00 94.56 282 ARG A CA 1
ATOM 2301 C C . ARG A 1 282 ? 11.307 20.339 7.049 1.00 94.56 282 ARG A C 1
ATOM 2303 O O . ARG A 1 282 ? 11.920 21.136 6.345 1.00 94.56 282 ARG A O 1
ATOM 2310 N N . GLU A 1 283 ? 11.603 19.048 7.119 1.00 93.44 283 GLU A N 1
ATOM 2311 C CA . GLU A 1 283 ? 12.834 18.469 6.588 1.00 93.44 283 GLU A CA 1
ATOM 2312 C C . GLU A 1 283 ? 12.795 18.255 5.079 1.00 93.44 283 GLU A C 1
ATOM 2314 O O . GLU A 1 283 ? 13.829 18.410 4.431 1.00 93.44 283 GLU A O 1
ATOM 2319 N N . CYS A 1 284 ? 11.627 17.952 4.502 1.00 91.44 284 CYS A N 1
ATOM 2320 C CA . CYS A 1 284 ? 11.520 17.608 3.084 1.00 91.44 284 CYS A CA 1
ATOM 2321 C C . CYS A 1 284 ? 10.878 18.671 2.208 1.00 91.44 284 CYS A C 1
ATOM 2323 O O . CYS A 1 284 ? 11.253 18.774 1.040 1.00 91.44 284 CYS A O 1
ATOM 2325 N N . LEU A 1 285 ? 9.963 19.489 2.736 1.00 90.62 285 LEU A N 1
ATOM 2326 C CA . LEU A 1 285 ? 9.358 20.563 1.941 1.00 90.62 285 LEU A CA 1
ATOM 2327 C C . LEU A 1 285 ? 10.037 21.913 2.154 1.00 90.62 285 LEU A C 1
ATOM 2329 O O . LEU A 1 285 ? 10.199 22.663 1.193 1.00 90.62 285 LEU A O 1
ATOM 2333 N N . ARG A 1 286 ? 10.456 22.228 3.385 1.00 92.81 286 ARG A N 1
ATOM 2334 C CA . ARG A 1 286 ? 11.047 23.538 3.701 1.00 92.81 286 ARG A CA 1
ATOM 2335 C C . ARG A 1 286 ? 12.568 23.560 3.586 1.00 92.81 286 ARG A C 1
ATOM 2337 O O . ARG A 1 286 ? 13.095 24.467 2.949 1.00 92.81 286 ARG A O 1
ATOM 2344 N N . THR A 1 287 ? 13.274 22.610 4.202 1.00 93.81 287 THR A N 1
ATOM 2345 C CA . THR A 1 287 ? 14.750 22.638 4.267 1.00 93.81 287 THR A CA 1
ATOM 2346 C C . THR A 1 287 ? 15.435 21.700 3.276 1.00 93.81 287 THR A C 1
ATOM 2348 O O . THR A 1 287 ? 16.578 21.963 2.912 1.00 93.81 287 THR A O 1
ATOM 2351 N N . LYS A 1 288 ? 14.758 20.634 2.823 1.00 90.12 288 LYS A N 1
ATOM 2352 C CA . LYS A 1 288 ? 15.318 19.564 1.971 1.00 90.12 288 LYS A CA 1
ATOM 2353 C C . LYS A 1 288 ? 16.581 18.913 2.563 1.00 90.12 288 LYS A C 1
ATOM 2355 O O . LYS A 1 288 ? 17.518 18.588 1.840 1.00 90.12 288 LYS A O 1
ATOM 2360 N N . THR A 1 289 ? 16.619 18.753 3.884 1.00 90.44 289 THR A N 1
ATOM 2361 C CA . THR A 1 289 ? 17.775 18.213 4.622 1.00 90.44 289 THR A CA 1
ATOM 2362 C C . THR A 1 289 ? 17.620 16.749 5.020 1.00 90.44 289 THR A C 1
ATOM 2364 O O . THR A 1 289 ? 18.616 16.117 5.358 1.00 90.44 289 THR A O 1
ATOM 2367 N N . GLY A 1 290 ? 16.398 16.210 5.015 1.00 87.81 290 GLY A N 1
ATOM 2368 C CA . GLY A 1 290 ? 16.154 14.818 5.395 1.00 87.81 290 GLY A CA 1
ATOM 2369 C C . GLY A 1 290 ? 16.737 13.835 4.374 1.00 87.81 290 GLY A C 1
ATOM 2370 O O . GLY A 1 290 ? 16.592 14.009 3.163 1.00 87.81 290 GLY A O 1
ATOM 2371 N N . ASN A 1 291 ? 17.360 12.756 4.851 1.00 87.62 291 ASN A N 1
ATOM 2372 C CA . ASN A 1 291 ? 17.861 11.674 3.989 1.00 87.62 291 ASN A CA 1
ATOM 2373 C C . ASN A 1 291 ? 16.733 10.803 3.400 1.00 87.62 291 ASN A C 1
ATOM 2375 O O . ASN A 1 291 ? 16.981 9.951 2.553 1.00 87.62 291 ASN A O 1
ATOM 2379 N N . TYR A 1 292 ? 15.496 11.011 3.836 1.00 88.38 292 TYR A N 1
ATOM 2380 C CA . TYR A 1 292 ? 14.292 10.312 3.394 1.00 88.38 292 TYR A CA 1
ATOM 2381 C C . TYR A 1 292 ? 13.422 11.169 2.455 1.00 88.38 292 TYR A C 1
ATOM 2383 O O . TYR A 1 292 ? 12.323 10.766 2.068 1.00 88.38 292 TYR A O 1
ATOM 2391 N N . CYS A 1 293 ? 13.904 12.356 2.078 1.00 87.69 293 CYS A N 1
ATOM 2392 C CA . CYS A 1 293 ? 13.184 13.265 1.199 1.00 87.69 293 CYS A CA 1
ATOM 2393 C C . CYS A 1 293 ? 13.162 12.791 -0.255 1.00 87.69 293 CYS A C 1
ATOM 2395 O O . CYS A 1 293 ? 14.039 12.059 -0.719 1.00 87.69 293 CYS A O 1
ATOM 2397 N N . GLU A 1 294 ? 12.141 13.243 -0.982 1.00 79.69 294 GLU A N 1
ATOM 2398 C CA . GLU A 1 294 ? 12.002 12.953 -2.404 1.00 79.69 294 GLU A CA 1
ATOM 2399 C C . GLU A 1 294 ? 13.128 13.592 -3.214 1.00 79.69 294 GLU A C 1
ATOM 2401 O O . GLU A 1 294 ? 13.444 14.775 -3.059 1.00 79.69 294 GLU A O 1
ATOM 2406 N N . THR A 1 295 ? 13.708 12.808 -4.118 1.00 75.31 295 THR A N 1
ATOM 2407 C CA . THR A 1 295 ? 14.662 13.316 -5.103 1.00 75.31 295 THR A CA 1
ATOM 2408 C C . THR A 1 295 ? 13.931 13.819 -6.339 1.00 75.31 295 THR A C 1
ATOM 2410 O O . THR A 1 295 ? 12.895 13.274 -6.725 1.00 75.31 295 THR A O 1
ATOM 2413 N N . GLU A 1 296 ? 14.492 14.826 -7.008 1.00 71.81 296 GLU A N 1
ATOM 2414 C CA . GLU A 1 296 ? 13.956 15.286 -8.288 1.00 71.81 296 GLU A CA 1
ATOM 2415 C C . GLU A 1 296 ? 13.894 14.142 -9.308 1.00 71.81 296 GLU A C 1
ATOM 2417 O O . GLU A 1 296 ? 14.759 13.262 -9.354 1.00 71.81 296 GLU A O 1
ATOM 2422 N N . LYS A 1 297 ? 12.841 14.145 -10.132 1.00 69.31 297 LYS A N 1
ATOM 2423 C CA . LYS A 1 297 ? 12.702 13.165 -11.210 1.00 69.31 297 LYS A CA 1
ATOM 2424 C C . LYS A 1 297 ? 13.757 13.441 -12.273 1.00 69.31 297 LYS A C 1
ATOM 2426 O O . LYS A 1 297 ? 13.733 14.492 -12.909 1.00 69.31 297 LYS A O 1
ATOM 2431 N N . ASP A 1 298 ? 14.620 12.463 -12.514 1.00 69.38 298 ASP A N 1
ATOM 2432 C CA . ASP A 1 298 ? 15.559 12.503 -13.629 1.00 69.38 298 ASP A CA 1
ATOM 2433 C C . ASP A 1 298 ? 14.803 12.367 -14.960 1.00 69.38 298 ASP A C 1
ATOM 2435 O O . ASP A 1 298 ? 14.232 11.321 -15.282 1.00 69.38 298 ASP A O 1
ATOM 2439 N N . SER A 1 299 ? 14.788 13.455 -15.732 1.00 74.00 299 SER A N 1
ATOM 2440 C CA . SER A 1 299 ? 14.121 13.520 -17.035 1.00 74.00 299 SER A CA 1
ATOM 2441 C C . SER A 1 299 ? 14.675 12.528 -18.065 1.00 74.00 299 SER A C 1
ATOM 2443 O O . SER A 1 299 ? 13.942 12.142 -18.973 1.00 74.00 299 SER A O 1
ATOM 2445 N N . SER A 1 300 ? 15.923 12.068 -17.910 1.00 68.62 300 SER A N 1
ATOM 2446 C CA . SER A 1 300 ? 16.544 11.087 -18.810 1.00 68.62 300 SER A CA 1
ATOM 2447 C C . SER A 1 300 ? 15.941 9.681 -18.687 1.00 68.62 300 SER A C 1
ATOM 2449 O O . SER A 1 300 ? 16.068 8.868 -19.605 1.00 68.62 300 SER A O 1
ATOM 2451 N N . LEU A 1 301 ? 15.242 9.406 -17.580 1.00 68.75 301 LEU A N 1
ATOM 2452 C CA . LEU A 1 301 ? 14.568 8.133 -17.316 1.00 68.75 301 LEU A CA 1
ATOM 2453 C C . LEU A 1 301 ? 13.156 8.063 -17.912 1.00 68.75 301 LEU A C 1
ATOM 2455 O O . LEU A 1 301 ? 12.547 6.992 -17.940 1.00 68.75 301 LEU A O 1
ATOM 2459 N N . LEU A 1 302 ? 12.608 9.187 -18.379 1.00 70.56 302 LEU A N 1
ATOM 2460 C CA . LEU A 1 302 ? 11.282 9.216 -18.986 1.00 70.56 302 LEU A CA 1
ATOM 2461 C C . LEU A 1 302 ? 11.323 8.557 -20.367 1.00 70.56 302 LEU A C 1
ATOM 2463 O O . LEU A 1 302 ? 12.271 8.738 -21.134 1.00 70.56 302 LEU A O 1
ATOM 2467 N N . ALA A 1 303 ? 10.277 7.801 -20.709 1.00 65.44 303 ALA A N 1
ATOM 2468 C CA . ALA A 1 303 ? 10.160 7.268 -22.058 1.00 65.44 303 ALA A CA 1
ATOM 2469 C C . ALA A 1 303 ? 10.083 8.436 -23.054 1.00 65.44 303 ALA A C 1
ATOM 2471 O O . ALA A 1 303 ? 9.277 9.355 -22.878 1.00 65.44 303 ALA A O 1
ATOM 2472 N N . ALA A 1 304 ? 10.896 8.395 -24.116 1.00 62.16 304 ALA A N 1
ATOM 2473 C CA . ALA A 1 304 ? 10.740 9.307 -25.241 1.00 62.16 304 ALA A CA 1
ATOM 2474 C C . ALA A 1 304 ? 9.349 9.070 -25.838 1.00 62.16 304 ALA A C 1
ATOM 2476 O O . ALA A 1 304 ? 9.099 8.063 -26.503 1.00 62.16 304 ALA A O 1
ATOM 2477 N N . GLN A 1 305 ? 8.410 9.965 -25.542 1.00 53.44 305 GLN A N 1
ATOM 2478 C CA . GLN A 1 305 ? 7.079 9.885 -26.113 1.00 53.44 305 GLN A CA 1
ATOM 2479 C C . GLN A 1 305 ? 7.220 10.059 -27.628 1.00 53.44 305 GLN A C 1
ATOM 2481 O O . GLN A 1 305 ? 7.552 11.145 -28.101 1.00 53.44 305 GLN A O 1
ATOM 2486 N N . TYR A 1 306 ? 6.953 9.008 -28.407 1.00 36.03 306 TYR A N 1
ATOM 2487 C CA . TYR A 1 306 ? 6.675 9.143 -29.837 1.00 36.03 306 TYR A CA 1
ATOM 2488 C C . TYR A 1 306 ? 5.334 9.877 -29.997 1.00 36.03 306 TYR A C 1
ATOM 2490 O O . TYR A 1 306 ? 4.306 9.281 -30.303 1.00 36.03 306 TYR A O 1
ATOM 2498 N N . PHE A 1 307 ? 5.327 11.185 -29.747 1.00 36.22 307 PHE A N 1
ATOM 2499 C CA . PHE A 1 307 ? 4.211 12.060 -30.065 1.00 36.22 307 PHE A CA 1
ATOM 2500 C C . PHE A 1 307 ? 4.497 12.779 -31.380 1.00 36.22 307 PHE A C 1
ATOM 2502 O O . PHE A 1 307 ? 4.963 13.911 -31.416 1.00 36.22 307 PHE A O 1
ATOM 2509 N N . SER A 1 308 ? 4.094 12.151 -32.483 1.00 29.16 308 SER A N 1
ATOM 2510 C CA . SER A 1 308 ? 3.509 12.899 -33.598 1.00 29.16 308 SER A CA 1
ATOM 2511 C C . SER A 1 308 ? 2.064 13.246 -33.226 1.00 29.16 308 SER A C 1
ATOM 2513 O O . SER A 1 308 ? 1.117 12.739 -33.819 1.00 29.16 308 SER A O 1
ATOM 2515 N N . VAL A 1 309 ? 1.868 14.054 -32.182 1.00 31.34 309 VAL A N 1
ATOM 2516 C CA . VAL A 1 309 ? 0.567 14.670 -31.910 1.00 31.34 309 VAL A CA 1
ATOM 2517 C C . VAL A 1 309 ? 0.688 16.124 -32.304 1.00 31.34 309 VAL A C 1
ATOM 2519 O O . VAL A 1 309 ? 1.409 16.896 -31.677 1.00 31.34 309 VAL A O 1
ATOM 2522 N N . ASN A 1 310 ? -0.013 16.473 -33.384 1.00 32.16 310 ASN A N 1
ATOM 2523 C CA . ASN A 1 310 ? -0.282 17.852 -33.748 1.00 32.16 310 ASN A CA 1
ATOM 2524 C C . ASN A 1 310 ? -0.849 18.562 -32.518 1.00 32.16 310 ASN A C 1
ATOM 2526 O O . ASN A 1 310 ? -1.968 18.292 -32.081 1.00 32.16 310 ASN A O 1
ATOM 2530 N N . ILE A 1 311 ? -0.036 19.442 -31.946 1.00 33.38 311 ILE A N 1
ATOM 2531 C CA . ILE A 1 311 ? -0.429 20.341 -30.874 1.00 33.38 311 ILE A CA 1
ATOM 2532 C C . ILE A 1 311 ? -1.559 21.205 -31.439 1.00 33.38 311 ILE A C 1
ATOM 2534 O O . ILE A 1 311 ? -1.334 22.025 -32.330 1.00 33.38 311 ILE A O 1
ATOM 2538 N N . PHE A 1 312 ? -2.787 21.009 -30.955 1.00 35.91 312 PHE A N 1
ATOM 2539 C CA . PHE A 1 312 ? -3.873 21.942 -31.245 1.00 35.91 312 PHE A CA 1
ATOM 2540 C C . PHE A 1 312 ? -3.469 23.349 -30.759 1.00 35.91 312 PHE A C 1
ATOM 2542 O O . PHE A 1 312 ? -2.910 23.471 -29.664 1.00 35.91 312 PHE A O 1
ATOM 2549 N N . PRO A 1 313 ? -3.737 24.420 -31.531 1.00 35.53 313 PRO A N 1
ATOM 2550 C CA . PRO A 1 313 ? -3.341 25.774 -31.157 1.00 35.53 313 PRO A CA 1
ATOM 2551 C C . PRO A 1 313 ? -3.920 26.182 -29.796 1.00 35.53 313 PRO A C 1
ATOM 2553 O O . PRO A 1 313 ? -5.076 25.879 -29.489 1.00 35.53 313 PRO A O 1
ATOM 2556 N N . ARG A 1 314 ? -3.132 26.933 -29.010 1.00 39.56 314 ARG A N 1
ATOM 2557 C CA . ARG A 1 314 ? -3.430 27.401 -27.633 1.00 39.56 314 ARG A CA 1
ATOM 2558 C C . ARG A 1 314 ? -4.831 28.003 -27.433 1.00 39.56 314 ARG A C 1
ATOM 2560 O O . ARG A 1 314 ? -5.347 27.996 -26.320 1.00 39.56 314 ARG A O 1
ATOM 2567 N N . ASN A 1 315 ? -5.473 28.471 -28.498 1.00 38.06 315 ASN A N 1
ATOM 2568 C CA . ASN A 1 315 ? -6.787 29.110 -28.456 1.00 38.06 315 ASN A CA 1
ATOM 2569 C C . ASN A 1 315 ? -7.938 28.131 -28.137 1.00 38.06 315 ASN A C 1
ATOM 2571 O O . ASN A 1 315 ? -8.974 28.564 -27.642 1.00 38.06 315 ASN A O 1
ATOM 2575 N N . ILE A 1 316 ? -7.766 26.818 -28.356 1.00 41.91 316 ILE A N 1
ATOM 2576 C CA . ILE A 1 316 ? -8.808 25.810 -28.066 1.00 41.91 316 ILE A CA 1
ATOM 2577 C C . ILE A 1 316 ? -8.763 25.347 -26.598 1.00 41.91 316 ILE A C 1
ATOM 2579 O O . ILE A 1 316 ? -9.806 25.065 -26.008 1.00 41.91 316 ILE A O 1
ATOM 2583 N N . GLN A 1 317 ? -7.586 25.355 -25.960 1.00 35.16 317 GLN A N 1
ATOM 2584 C CA . GLN A 1 317 ? -7.452 25.013 -24.535 1.00 35.16 317 GLN A CA 1
ATOM 2585 C C . GLN A 1 317 ? -8.190 26.011 -23.625 1.00 35.16 317 GLN A C 1
ATOM 2587 O O . GLN A 1 317 ? -8.778 25.610 -22.621 1.00 35.16 317 GLN A O 1
ATOM 2592 N N . ALA A 1 318 ? -8.248 27.290 -24.015 1.00 36.75 318 ALA A N 1
ATOM 2593 C CA . ALA A 1 318 ? -9.001 28.312 -23.289 1.00 36.75 318 ALA A CA 1
ATOM 2594 C C . ALA A 1 318 ? -10.526 28.082 -23.337 1.00 36.75 318 ALA A C 1
ATOM 2596 O O . ALA A 1 318 ? -11.216 28.308 -22.342 1.00 36.75 318 ALA A O 1
ATOM 2597 N N . LEU A 1 319 ? -11.063 27.573 -24.455 1.00 34.19 319 LEU A N 1
ATOM 2598 C CA . LEU A 1 319 ? -12.498 27.287 -24.572 1.00 34.19 319 LEU A CA 1
ATOM 2599 C C . LEU A 1 319 ? -12.935 26.107 -23.695 1.00 34.19 319 LEU A C 1
ATOM 2601 O O . LEU A 1 319 ? -14.022 26.148 -23.119 1.00 34.19 319 LEU A O 1
ATOM 2605 N N . ILE A 1 320 ? -12.089 25.087 -23.529 1.00 40.16 320 ILE A N 1
ATOM 2606 C CA . ILE A 1 320 ? -12.390 23.938 -22.659 1.00 40.16 320 ILE A CA 1
ATOM 2607 C C . ILE A 1 320 ? -12.453 24.378 -21.186 1.00 40.16 320 ILE A C 1
ATOM 2609 O O . ILE A 1 320 ? -13.348 23.954 -20.453 1.00 40.16 320 ILE A O 1
ATOM 2613 N N . PHE A 1 321 ? -11.583 25.303 -20.772 1.00 31.25 321 PHE A N 1
ATOM 2614 C CA . PHE A 1 321 ? -11.565 25.827 -19.403 1.00 31.25 321 PHE A CA 1
ATOM 2615 C C . PHE A 1 321 ? -12.793 26.700 -19.078 1.00 31.25 321 PHE A C 1
ATOM 2617 O O . PHE A 1 321 ? -13.367 26.594 -17.995 1.00 31.25 321 PHE A O 1
ATOM 2624 N N . ILE A 1 322 ? -13.262 27.510 -20.037 1.00 36.00 322 ILE A N 1
ATOM 2625 C CA . ILE A 1 322 ? -14.472 28.339 -19.872 1.00 36.00 322 ILE A CA 1
ATOM 2626 C C . ILE A 1 322 ? -15.748 27.475 -19.865 1.00 36.00 322 ILE A C 1
ATOM 2628 O O . ILE A 1 322 ? -16.703 27.780 -19.148 1.00 36.00 322 ILE A O 1
ATOM 2632 N N . SER A 1 323 ? -15.753 26.363 -20.605 1.00 33.41 323 SER A N 1
ATOM 2633 C CA . SER A 1 323 ? -16.889 25.433 -20.662 1.00 33.41 323 SER A CA 1
ATOM 2634 C C . SER A 1 323 ? -17.121 24.706 -19.332 1.00 33.41 323 SER A C 1
ATOM 2636 O O . SER A 1 323 ? -18.267 24.532 -18.921 1.00 33.41 323 SER A O 1
ATOM 2638 N N . MET A 1 324 ? -16.051 24.334 -18.617 1.00 34.06 324 MET A N 1
ATOM 2639 C CA . MET A 1 324 ? -16.169 23.658 -17.316 1.00 34.06 324 MET A CA 1
ATOM 2640 C C . MET A 1 324 ? -16.646 24.588 -16.191 1.00 34.06 324 MET A C 1
ATOM 2642 O O . MET A 1 324 ? -17.320 24.135 -15.269 1.00 34.06 324 MET A O 1
ATOM 2646 N N . LEU A 1 325 ? -16.368 25.894 -16.276 1.00 34.12 325 LEU A N 1
ATOM 2647 C CA . LEU A 1 325 ? -16.816 26.869 -15.273 1.00 34.12 325 LEU A CA 1
ATOM 2648 C C . LEU A 1 325 ? -18.311 27.218 -15.384 1.00 34.12 325 LEU A C 1
ATOM 2650 O O . LEU A 1 325 ? -18.916 27.602 -14.385 1.00 34.12 325 LEU A O 1
ATOM 2654 N N . ARG A 1 326 ? -18.943 27.034 -16.553 1.00 30.19 326 ARG A N 1
ATOM 2655 C CA . ARG A 1 326 ? -20.387 27.291 -16.739 1.00 30.19 326 ARG A CA 1
ATOM 2656 C C . ARG A 1 326 ? -21.310 26.142 -16.324 1.00 30.19 326 ARG A C 1
ATOM 2658 O O . ARG A 1 326 ? -22.505 26.371 -16.189 1.00 30.19 326 ARG A O 1
ATOM 2665 N N . LEU A 1 327 ? -20.788 24.943 -16.059 1.00 33.91 327 LEU A N 1
ATOM 2666 C CA . LEU A 1 327 ? -21.601 23.794 -15.624 1.00 33.91 327 LEU A CA 1
ATOM 2667 C C . LEU A 1 327 ? -21.893 23.768 -14.109 1.00 33.91 327 LEU A C 1
ATOM 2669 O O . LEU A 1 327 ? -22.591 22.871 -13.643 1.00 33.91 327 LEU A O 1
ATOM 2673 N N . LYS A 1 328 ? -21.413 24.754 -13.332 1.00 34.44 328 LYS A N 1
ATOM 2674 C CA . LYS A 1 328 ? -21.658 24.854 -11.878 1.00 34.44 328 LYS A CA 1
ATOM 2675 C C . LYS A 1 328 ? -22.792 25.802 -11.455 1.00 34.44 328 LYS A C 1
ATOM 2677 O O . LYS A 1 328 ? -23.071 25.882 -10.262 1.00 34.44 328 LYS A O 1
ATOM 2682 N N . SER A 1 329 ? -23.487 26.470 -12.379 1.00 33.38 329 SER A N 1
ATOM 2683 C CA . SER A 1 329 ? -24.736 27.193 -12.071 1.00 33.38 329 SER A CA 1
ATOM 2684 C C . SER A 1 329 ? -25.927 26.431 -12.654 1.00 33.38 329 SER A C 1
ATOM 2686 O O . SER A 1 329 ? -26.045 26.311 -13.870 1.00 33.38 329 SER A O 1
ATOM 2688 N N . GLY A 1 330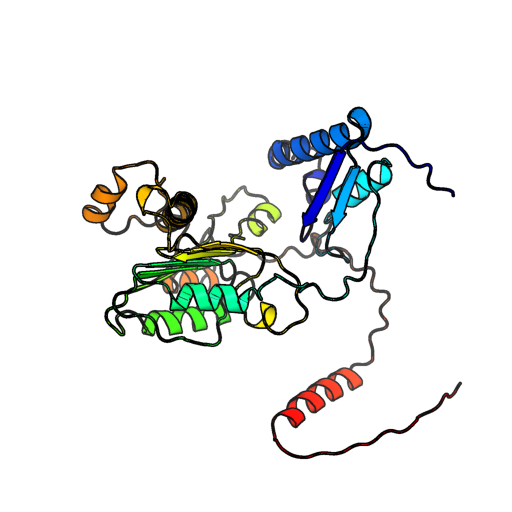 ? -26.756 25.856 -11.784 1.00 31.67 330 GLY A N 1
ATOM 2689 C CA . GLY A 1 330 ? -27.770 24.866 -12.143 1.00 31.67 330 GLY A CA 1
ATOM 2690 C C . GLY A 1 330 ? -28.960 25.353 -12.983 1.00 31.67 330 GLY A C 1
ATOM 2691 O O . GLY A 1 330 ? -29.190 26.545 -13.158 1.00 31.67 330 GLY A O 1
ATOM 2692 N N . TYR A 1 331 ? -29.738 24.347 -13.402 1.00 30.08 331 TYR A N 1
ATOM 2693 C CA . TYR A 1 331 ? -31.053 24.362 -14.061 1.00 30.08 331 TYR A CA 1
ATOM 2694 C C . TYR A 1 331 ? -31.135 24.887 -15.502 1.00 30.08 331 TYR A C 1
ATOM 2696 O O . TYR A 1 331 ? -31.190 26.086 -15.746 1.00 30.08 331 TYR A O 1
ATOM 2704 N N . SER A 1 332 ? -31.308 23.966 -16.460 1.00 29.47 332 SER A N 1
ATOM 2705 C CA . SER A 1 332 ? -32.549 23.765 -17.248 1.00 29.47 332 SER A CA 1
ATOM 2706 C C . SER A 1 332 ? -32.273 23.044 -18.580 1.00 29.47 332 SER A C 1
ATOM 2708 O O . SER A 1 332 ? -31.202 23.159 -19.169 1.00 29.47 332 SER A O 1
ATOM 2710 N N . ASN A 1 333 ? -33.250 22.242 -19.015 1.00 37.25 333 ASN A N 1
ATOM 2711 C CA . ASN A 1 333 ? -33.269 21.503 -20.278 1.00 37.25 333 ASN A CA 1
ATOM 2712 C C . ASN A 1 333 ? -32.924 22.391 -21.481 1.00 37.25 333 ASN A C 1
ATOM 2714 O O . ASN A 1 333 ? -33.571 23.417 -21.662 1.00 37.25 333 ASN A O 1
ATOM 2718 N N . LEU A 1 334 ? -32.045 21.929 -22.377 1.00 24.48 334 LEU A N 1
ATOM 2719 C CA . LEU A 1 334 ? -32.117 22.317 -23.786 1.00 24.48 334 LEU A CA 1
ATOM 2720 C C . LEU A 1 334 ? -31.530 21.221 -24.688 1.00 24.48 334 LEU A C 1
ATOM 2722 O O . LEU A 1 334 ? -30.340 20.917 -24.659 1.00 24.48 334 LEU A O 1
ATOM 2726 N N . ILE A 1 335 ? -32.407 20.627 -25.495 1.00 36.03 335 ILE A N 1
ATOM 2727 C CA . ILE A 1 335 ? -32.068 19.837 -26.678 1.00 36.03 335 ILE A CA 1
ATOM 2728 C C . ILE A 1 335 ? -31.569 20.812 -27.746 1.00 36.03 335 ILE A C 1
ATOM 2730 O O . ILE A 1 335 ? -32.294 21.746 -28.066 1.00 36.03 335 ILE A O 1
ATOM 2734 N N . PHE A 1 336 ? -30.405 20.564 -28.349 1.00 24.78 336 PHE A N 1
ATOM 2735 C CA . PHE A 1 336 ? -30.109 21.029 -29.707 1.00 24.78 336 PHE A CA 1
ATOM 2736 C C . PHE A 1 336 ? -29.156 20.053 -30.400 1.00 24.78 336 PHE A C 1
ATOM 2738 O O . PHE A 1 336 ? -27.985 19.933 -30.050 1.00 24.78 336 PHE A O 1
ATOM 2745 N N . GLY A 1 337 ? -29.679 19.351 -31.405 1.00 24.48 337 GLY A N 1
ATOM 2746 C CA . GLY A 1 337 ? -28.869 18.851 -32.506 1.00 24.48 337 GLY A CA 1
ATOM 2747 C C . GLY A 1 337 ? -28.800 19.915 -33.594 1.00 24.48 337 GLY A C 1
ATOM 2748 O O . GLY A 1 337 ? -29.800 20.579 -33.835 1.00 24.48 337 GLY A O 1
ATOM 2749 N N . THR A 1 338 ? -27.654 20.074 -34.254 1.00 25.62 338 THR A N 1
ATOM 2750 C CA . THR A 1 338 ? -27.509 20.006 -35.722 1.00 25.62 338 THR A CA 1
ATOM 2751 C C . THR A 1 338 ? -26.059 20.256 -36.151 1.00 25.62 338 THR A C 1
ATOM 2753 O O . THR A 1 338 ? -25.384 21.134 -35.630 1.00 25.62 338 THR A O 1
ATOM 2756 N N . LEU A 1 339 ? -25.626 19.414 -37.097 1.00 27.48 339 LEU A N 1
ATOM 2757 C CA . LEU A 1 339 ? -24.887 19.716 -38.332 1.00 27.48 339 LEU A CA 1
ATOM 2758 C C . LEU A 1 339 ? -23.847 20.847 -38.337 1.00 27.48 339 LEU A C 1
ATOM 2760 O O . LEU A 1 339 ? -24.199 22.009 -38.206 1.00 27.48 339 LEU A O 1
ATOM 2764 N N . LEU A 1 340 ? -22.621 20.486 -38.729 1.00 27.83 340 LEU A N 1
ATOM 2765 C CA . LEU A 1 340 ? -21.779 21.196 -39.711 1.00 27.83 340 LEU A CA 1
ATOM 2766 C C . LEU A 1 340 ? -20.740 20.167 -40.211 1.00 27.83 340 LEU A C 1
ATOM 2768 O O . LEU A 1 340 ? -19.857 19.765 -39.463 1.00 27.83 340 LEU A O 1
ATOM 2772 N N . GLN A 1 341 ? -21.037 19.404 -41.267 1.00 27.19 341 GLN A N 1
ATOM 2773 C CA . GLN A 1 341 ? -20.758 19.686 -42.686 1.00 27.19 341 GLN A CA 1
ATOM 2774 C C . GLN A 1 341 ? -19.278 19.943 -43.016 1.00 27.19 341 GLN A C 1
ATOM 2776 O O . GLN A 1 341 ? -18.664 20.892 -42.544 1.00 27.19 341 GLN A O 1
ATOM 2781 N N . ASN A 1 342 ? -18.771 19.071 -43.893 1.00 32.09 342 ASN A N 1
ATOM 2782 C CA . ASN A 1 342 ? -17.516 19.151 -44.634 1.00 32.09 342 ASN A CA 1
ATOM 2783 C C . ASN A 1 342 ? -17.207 20.554 -45.175 1.00 32.09 342 ASN A C 1
ATOM 2785 O O . ASN A 1 342 ? -18.070 21.176 -45.796 1.00 32.09 342 ASN A O 1
ATOM 2789 N N . SER A 1 343 ? -15.927 20.928 -45.156 1.00 28.33 343 SER A N 1
ATOM 2790 C CA . SER A 1 343 ? -15.334 21.708 -46.244 1.00 28.33 343 SER A CA 1
ATOM 2791 C C . SER A 1 343 ? -13.827 21.439 -46.391 1.00 28.33 343 SER A C 1
ATOM 2793 O O . SER A 1 343 ? -13.028 21.861 -45.567 1.00 28.33 343 SER A O 1
ATOM 2795 N N . LYS A 1 344 ? -13.530 20.751 -47.504 1.00 33.97 344 LYS A N 1
ATOM 2796 C CA . LYS A 1 344 ? -12.303 20.677 -48.324 1.00 33.97 344 LYS A CA 1
ATOM 2797 C C . LYS A 1 344 ? -10.990 20.192 -47.715 1.00 33.97 344 LYS A C 1
ATOM 2799 O O . LYS A 1 344 ? -10.386 20.912 -46.898 1.00 33.97 344 LYS A O 1
#

Foldseek 3Di:
DDPDPDDQPAEDEEEDQWDDLDCCQQPVDPVCCVVNVVSVVVLVVLVCCQPVVVYQYEYHYDPPDWWGSTCVSVVVCVVVVSYDYDPDPDDDPDDPPDDDPVVLVVVQQVPFDEEKEWEFQAAADPDDDDHAANYEYEYEYACPPPVVNRLVRVVVVCVCACPNPYHHYYWHFFDFADPPDDPVRLQVRGDHWGWMAGQFKIKGKRAGNHVVSVPDDDDMDMDIDGRPVPPSVPPVVNVVVVQVRVCRVQVDGPVDPCCVVCVVVDDRPDDPGIHGSVCCCCCAVPPVPGSRHHDDDDPVGTPPPPDPDDDDDPVVVVVVVVVVVVVPPDDDDDDDDDDDDDDD

Sequence (344 aa):
MEFTNKEFKERINFAAYKTSLRGEHVLGDDYCRMYSDYGSKIHDALLDAGLKRKVRIRMIENYPPKDKGDNEDGINFAKTESLSTACKKIRSLNSSGRIWNLVAILDAVEKAKKFLFIEVMDYFLMFIYNISRNLEVKILTSTIHFPEYSLRFLSSLEVLNKINDSSIELEIFKVPADFDMQHIMKRERQMHTKFLVTDTVGIAGTSNWAGDYFDGGITGAAFILNQTEVPLERRHFVRDLRCTFLSHWLSFTCFDYIILIASLLFSKISSDYTHNILDYERECLRTKTGNYCETEKDSSLLAAQYFSVNIFPRNIQALIFISMLRLKSGYSNLIFGTLLQNSK

Radius of gyration: 24.38 Å; Cα contacts (8 Å, |Δi|>4): 468; chains: 1; bounding box: 61×57×77 Å

Secondary structure (DSSP, 8-state):
--------SEEEEEE-S----STHHHH--GGGGGGSHHHHHHHHHHHHHHHTT-EEEEEE--SS-SBTTTTHHHHHHHHTT-B-------S-S--TT---HHHHHHHHHHH-SSEEEEEES-EE------PPTT-EEEEEE---S-HHHHHHHHHHHHTTTTGGG-EEEEEEE-PPPPTTS-HHHHHH-----EEEEESSEEEEES--EEGGGTSSS----EEEEE-TTS-GGG-HHHHHHHHHHHHHHHS--TT-TTHHHHHHHSS-PPPTTEE-HHHHIIIIIIS---TTSPPPP-GGGB-----------THHHHHHHHHHHGGGS---------------